Protein AF-A0A1L7X9W1-F1 (afdb_monomer)

Nearest PDB structures (foldseek):
  5yqg-assembly1_A  TM=3.712E-01  e=7.470E+00  Mus musculus

Sequence (226 aa):
MASPQDILWSSSGRPPKEKKPNRITFGDAQSFVTINVALNSSFIEGQTQSMDLEDVEPGVMTLLVDWLYFQKLPSEREIGAELTTLELCKLWVLAERFLMPRLQNIVVIEGSSIKPDGAKHLSEEESKEEGIKQLVELLNYVYNNCAKDGMWRNFYVSLMIHFLAAAQRMPEEESMEAMTRIFENKIPQDLIIEVLMEIVKSRVNLSEVPLPLMTDGDLLVLVEDD

pLDDT: mean 71.9, std 18.65, range [32.94, 95.44]

Solvent-accessible surface area (backbone atoms only — not comparable to full-atom values): 13974 Å² total; per-residue (Å²): 142,90,83,82,86,87,76,84,90,80,78,91,74,78,75,80,76,74,77,71,72,86,77,82,79,74,95,63,71,60,63,40,47,50,58,51,48,45,44,70,36,92,47,70,31,24,73,68,68,49,83,88,60,92,90,56,55,70,68,46,52,48,53,52,52,46,26,73,76,66,76,46,58,57,66,78,63,79,70,72,48,79,76,52,69,56,52,41,51,53,40,31,51,52,24,57,78,41,54,19,66,71,58,33,52,53,37,51,57,54,55,72,67,60,64,84,74,55,64,84,85,46,57,81,64,58,21,49,52,52,46,51,51,54,50,50,51,40,50,54,49,42,65,75,71,41,56,94,86,29,70,66,40,52,49,51,48,50,52,48,53,50,50,54,29,56,37,66,75,43,60,69,69,61,26,53,50,54,51,47,58,56,62,70,65,69,58,57,67,67,56,54,50,48,50,51,49,49,49,61,72,64,66,57,55,50,90,70,60,73,75,85,75,79,55,94,63,84,82,62,77,71,78,76,86,127

InterPro domains:
  IPR011333 SKP1/BTB/POZ domain superfamily [G3DSA:3.30.710.10] (33-126)

Organism: NCBI:txid576137

Foldseek 3Di:
DDDDDDDDPDDDDDDPDPPPPPPDDQDDDQLCPQVVCQCCDPDPCVVVVDDDDPPADPVLVVQVVVCSVPVDGCVVVVVPDDDDLQSLLSNLLVSVVSRNVSSNVVSVVSSVVDDLPLPDDDDPVVSLLVSLVSLLVSLVCCVVRADPPGPVNVVSLVVVLLVLLVLVVDPPVSSVVSVCSNVVNCRPVVSVVVSVVCCVVVVDPSPPDDRPPPDVPPPPPPPPDD

Structure (mmCIF, N/CA/C/O backbone):
data_AF-A0A1L7X9W1-F1
#
_entry.id   AF-A0A1L7X9W1-F1
#
loop_
_atom_site.group_PDB
_atom_site.id
_atom_site.type_symbol
_atom_site.label_atom_id
_atom_site.label_alt_id
_atom_site.label_comp_id
_atom_site.label_asym_id
_atom_site.label_entity_id
_atom_site.label_seq_id
_atom_site.pdbx_PDB_ins_code
_atom_site.Cartn_x
_atom_site.Cartn_y
_atom_site.Cartn_z
_atom_site.occupancy
_atom_site.B_iso_or_equiv
_atom_site.auth_seq_id
_atom_site.auth_comp_id
_atom_site.auth_asym_id
_atom_site.auth_atom_id
_atom_site.pdbx_PDB_model_num
ATOM 1 N N . MET A 1 1 ? -43.743 6.700 78.603 1.00 39.66 1 MET A N 1
ATOM 2 C CA . MET A 1 1 ? -43.978 5.899 77.385 1.00 39.66 1 MET A CA 1
ATOM 3 C C . MET A 1 1 ? -44.038 6.862 76.213 1.00 39.66 1 MET A C 1
ATOM 5 O O . MET A 1 1 ? -45.008 7.595 76.109 1.00 39.66 1 MET A O 1
ATOM 9 N N . ALA A 1 2 ? -42.972 6.932 75.416 1.00 36.41 2 ALA A N 1
ATOM 10 C CA . ALA A 1 2 ? -42.893 7.726 74.192 1.00 36.41 2 ALA A CA 1
ATOM 11 C C . ALA A 1 2 ? -42.378 6.799 73.079 1.00 36.41 2 ALA A C 1
ATOM 13 O O . ALA A 1 2 ? -41.413 6.068 73.295 1.00 36.41 2 ALA A O 1
ATOM 14 N N . SER A 1 3 ? -43.093 6.792 71.957 1.00 35.59 3 SER A N 1
ATOM 15 C CA . SER A 1 3 ? -42.946 5.932 70.772 1.00 35.59 3 SER A CA 1
ATOM 16 C C . SER A 1 3 ? -42.901 6.847 69.523 1.00 35.59 3 SER A C 1
ATOM 18 O O . SER A 1 3 ? -43.161 8.040 69.674 1.00 35.59 3 SER A O 1
ATOM 20 N N . PRO A 1 4 ? -42.524 6.379 68.321 1.00 49.78 4 PRO A N 1
ATOM 21 C CA . PRO A 1 4 ? -41.266 6.763 67.691 1.00 49.78 4 PRO A CA 1
ATOM 22 C C . PRO A 1 4 ? -41.455 7.581 66.400 1.00 49.78 4 PRO A C 1
ATOM 24 O O . PRO A 1 4 ? -42.376 7.344 65.634 1.00 49.78 4 PRO A O 1
ATOM 27 N N . GLN A 1 5 ? -40.488 8.468 66.157 1.00 44.19 5 GLN A N 1
ATOM 28 C CA . GLN A 1 5 ? -39.910 8.818 64.850 1.00 44.19 5 GLN A CA 1
ATOM 29 C C . GLN A 1 5 ? -40.858 9.039 63.656 1.00 44.19 5 GLN A C 1
ATOM 31 O O . GLN A 1 5 ? -40.983 8.178 62.792 1.00 44.19 5 GLN A O 1
ATOM 36 N N . ASP A 1 6 ? -41.332 10.277 63.512 1.00 38.06 6 ASP A N 1
ATOM 37 C CA . ASP A 1 6 ? -41.613 10.873 62.202 1.00 38.06 6 ASP A CA 1
ATOM 38 C C . ASP A 1 6 ? -40.418 11.749 61.798 1.00 38.06 6 ASP A C 1
ATOM 40 O O . ASP A 1 6 ? -40.296 12.911 62.193 1.00 38.06 6 ASP A O 1
ATOM 44 N N . ILE A 1 7 ? -39.486 11.168 61.038 1.00 49.41 7 ILE A N 1
ATOM 45 C CA . ILE A 1 7 ? -38.428 11.919 60.354 1.00 49.41 7 ILE A CA 1
ATOM 46 C C . ILE A 1 7 ? -38.976 12.355 58.996 1.00 49.41 7 ILE A C 1
ATOM 48 O O . ILE A 1 7 ? -39.187 11.548 58.090 1.00 49.41 7 ILE A O 1
ATOM 52 N N . LEU A 1 8 ? -39.186 13.666 58.885 1.00 38.16 8 LEU A N 1
ATOM 53 C CA . LEU A 1 8 ? -39.430 14.411 57.656 1.00 38.16 8 LEU A CA 1
ATOM 54 C C . LEU A 1 8 ? -38.407 14.028 56.567 1.00 38.16 8 LEU A C 1
ATOM 56 O O . LEU A 1 8 ? -37.232 14.386 56.652 1.00 38.16 8 LEU A O 1
ATOM 60 N N . TRP A 1 9 ? -38.861 13.379 55.495 1.00 39.56 9 TRP A N 1
ATOM 61 C CA . TRP A 1 9 ? -38.123 13.326 54.234 1.00 39.56 9 TRP A CA 1
ATOM 62 C C . TRP A 1 9 ? -38.421 14.589 53.424 1.00 39.56 9 TRP A C 1
ATOM 64 O O . TRP A 1 9 ? -39.415 14.682 52.710 1.00 39.56 9 TRP A O 1
ATOM 74 N N . SER 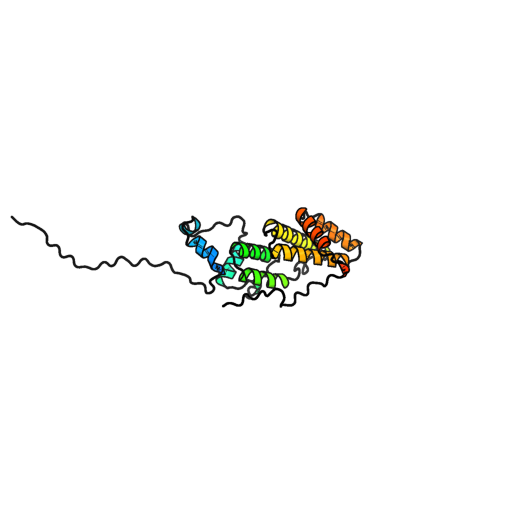A 1 10 ? -37.533 15.573 53.535 1.00 46.72 10 SER A N 1
ATOM 75 C CA . SER A 1 10 ? -37.439 16.696 52.605 1.00 46.72 10 SER A CA 1
ATOM 76 C C . SER A 1 10 ? -35.970 17.006 52.357 1.00 46.72 10 SER A C 1
ATOM 78 O O . SER A 1 10 ? -35.353 17.751 53.113 1.00 46.72 10 SER A O 1
ATOM 80 N N . SER A 1 11 ? -35.406 16.436 51.294 1.00 39.22 11 SER A N 1
ATOM 81 C CA . SER A 1 11 ? -34.458 17.121 50.403 1.00 39.22 11 SER A CA 1
ATOM 82 C C . SER A 1 11 ? -33.998 16.184 49.282 1.00 39.22 11 SER A C 1
ATOM 84 O O . SER A 1 11 ? -33.312 15.191 49.484 1.00 39.22 11 SER A O 1
ATOM 86 N N . SER A 1 12 ? -34.435 16.528 48.071 1.00 50.41 12 SER A N 1
ATOM 87 C CA . SER A 1 12 ? -33.586 16.685 46.887 1.00 50.41 12 SER A CA 1
ATOM 88 C C . SER A 1 12 ? -32.300 15.849 46.806 1.00 50.41 12 SER A C 1
ATOM 90 O O . SER A 1 12 ? -31.245 16.257 47.284 1.00 50.41 12 SER A O 1
ATOM 92 N N . GLY A 1 13 ? -32.355 14.776 46.024 1.00 37.22 13 GLY A N 1
ATOM 93 C CA . GLY A 1 13 ? -31.172 14.147 45.451 1.00 37.22 13 GLY A CA 1
ATOM 94 C C . GLY A 1 13 ? -31.530 13.533 44.109 1.00 37.22 13 GLY A C 1
ATOM 95 O O . GLY A 1 13 ? -31.801 12.340 44.034 1.00 37.22 13 GLY A O 1
ATOM 96 N N . ARG A 1 14 ? -31.577 14.336 43.034 1.00 47.38 14 ARG A N 1
ATOM 97 C CA . ARG A 1 14 ? -31.466 13.737 41.696 1.00 47.38 14 ARG A CA 1
ATOM 98 C C . ARG A 1 14 ? -30.135 12.979 41.674 1.00 47.38 14 ARG A C 1
ATOM 100 O O . ARG A 1 14 ? -29.140 13.583 42.085 1.00 47.38 14 ARG A O 1
ATOM 107 N N . PRO A 1 15 ? -30.094 11.720 41.205 1.00 53.97 15 PRO A N 1
ATOM 108 C CA . PRO A 1 15 ? -28.822 11.047 41.001 1.00 53.97 15 PRO A CA 1
ATOM 109 C C . PRO A 1 15 ? -27.941 11.944 40.118 1.00 53.97 15 PRO A C 1
ATOM 111 O O . PRO A 1 15 ? -28.474 12.612 39.216 1.00 53.97 15 PRO A O 1
ATOM 114 N N . PRO A 1 16 ? -26.630 12.040 40.399 1.00 47.72 16 PRO A N 1
ATOM 115 C CA . PRO A 1 16 ? -25.726 12.806 39.560 1.00 47.72 16 PRO A CA 1
ATOM 116 C C . PRO A 1 16 ? -25.911 12.313 38.129 1.00 47.72 16 PRO A C 1
ATOM 118 O O . PRO A 1 16 ? -25.812 11.119 37.860 1.00 47.72 16 PRO A O 1
ATOM 121 N N . LYS A 1 17 ? -26.262 13.233 37.222 1.00 52.62 17 LYS A N 1
ATOM 122 C CA . LYS A 1 17 ? -26.294 12.927 35.795 1.00 52.62 17 LYS A CA 1
ATOM 123 C C . LYS A 1 17 ? -24.897 12.429 35.458 1.00 52.62 17 LYS A C 1
ATOM 125 O O . LYS A 1 17 ? -23.953 13.218 35.541 1.00 52.62 17 LYS A O 1
ATOM 130 N N . GLU A 1 18 ? -24.772 11.145 35.136 1.00 48.38 18 GLU A N 1
ATOM 131 C CA . GLU A 1 18 ? -23.552 10.608 34.553 1.00 48.38 18 GLU A CA 1
ATOM 132 C C . GLU A 1 18 ? -23.151 11.556 33.429 1.00 48.38 18 GLU A C 1
ATOM 134 O O . GLU A 1 18 ? -23.943 11.854 32.524 1.00 48.38 18 GLU A O 1
ATOM 139 N N . LYS A 1 19 ? -21.952 12.131 33.554 1.00 43.66 19 LYS A N 1
ATOM 140 C CA . LYS A 1 19 ? -21.359 12.906 32.476 1.00 43.66 19 LYS A CA 1
ATOM 141 C C . LYS A 1 19 ? -21.212 11.926 31.327 1.00 43.66 19 LYS A C 1
ATOM 143 O O . LYS A 1 19 ? -20.304 11.101 31.346 1.00 43.66 19 LYS A O 1
ATOM 148 N N . LYS A 1 20 ? -22.136 11.992 30.364 1.00 49.88 20 LYS A N 1
ATOM 149 C CA . LYS A 1 20 ? -21.976 11.289 29.096 1.00 49.88 20 LYS A CA 1
ATOM 150 C C . LYS A 1 20 ? -20.578 11.652 28.589 1.00 49.88 20 LYS A C 1
ATOM 152 O O . LYS A 1 20 ? -20.284 12.853 28.547 1.00 49.88 20 LYS A O 1
ATOM 157 N N . PRO A 1 21 ? -19.714 10.666 28.302 1.00 44.12 21 PRO A N 1
ATOM 158 C CA . PRO A 1 21 ? -18.384 10.946 27.789 1.00 44.12 21 PRO A CA 1
ATOM 159 C C . PRO A 1 21 ? -18.532 11.855 26.571 1.00 44.12 21 PRO A C 1
ATOM 161 O O . PRO A 1 21 ? -19.506 11.733 25.822 1.00 44.12 21 PRO A O 1
ATOM 164 N N . ASN A 1 22 ? -17.619 12.820 26.445 1.00 37.03 22 ASN A N 1
ATOM 165 C CA . ASN A 1 22 ? -17.604 13.781 25.349 1.00 37.03 22 ASN A CA 1
ATOM 166 C C . ASN A 1 22 ? -17.684 13.010 24.030 1.00 37.03 22 ASN A C 1
ATOM 168 O O . ASN A 1 22 ? -16.712 12.401 23.594 1.00 37.03 22 ASN A O 1
ATOM 172 N N . ARG A 1 23 ? -18.874 12.993 23.429 1.00 40.06 23 ARG A N 1
ATOM 173 C CA . ARG A 1 23 ? -19.116 12.317 22.165 1.00 40.06 23 ARG A CA 1
ATOM 174 C C . ARG A 1 23 ? -18.550 13.221 21.086 1.00 40.06 23 ARG A C 1
ATOM 176 O O . ARG A 1 23 ? -19.192 14.194 20.701 1.00 40.06 23 ARG A O 1
ATOM 183 N N . ILE A 1 24 ? -17.330 12.928 20.660 1.00 41.25 24 ILE A N 1
ATOM 184 C CA . ILE A 1 24 ? -16.764 13.540 19.465 1.00 41.25 24 ILE A CA 1
ATOM 185 C C . ILE A 1 24 ? -17.586 13.009 18.285 1.00 41.25 24 ILE A C 1
ATOM 187 O O . ILE A 1 24 ? -17.683 11.801 18.082 1.00 41.25 24 ILE A O 1
ATOM 191 N N . THR A 1 25 ? -18.267 13.900 17.568 1.00 39.41 25 THR A N 1
ATOM 192 C CA . THR A 1 25 ? -19.026 13.557 16.362 1.00 39.41 25 THR A CA 1
ATOM 193 C C . THR A 1 25 ? -18.206 13.974 15.154 1.00 39.41 25 THR A C 1
ATOM 195 O O . THR A 1 25 ? -18.021 15.169 14.928 1.00 39.41 25 THR A O 1
ATOM 198 N N . PHE A 1 26 ? -17.697 12.995 14.412 1.00 48.56 26 PHE A N 1
ATOM 199 C CA . PHE A 1 26 ? -16.996 13.201 13.147 1.00 48.56 26 PHE A CA 1
ATOM 200 C C . PHE A 1 26 ? -18.013 13.220 11.995 1.00 48.56 26 PHE A C 1
ATOM 202 O O . PHE A 1 26 ? -19.013 12.505 12.047 1.00 48.56 26 PHE A O 1
ATOM 209 N N . GLY A 1 27 ? -17.796 14.104 11.017 1.00 42.97 27 GLY A N 1
ATOM 210 C CA . GLY A 1 27 ? -18.812 14.555 10.056 1.00 42.97 27 GLY A CA 1
ATOM 211 C C . GLY A 1 27 ? -19.261 13.545 8.998 1.00 42.97 27 GLY A C 1
ATOM 212 O O . GLY A 1 27 ? -20.355 13.720 8.482 1.00 42.97 27 GLY A O 1
ATOM 213 N N . ASP A 1 28 ? -18.496 12.481 8.737 1.00 53.34 28 ASP A N 1
ATOM 214 C CA . ASP A 1 28 ? -18.821 11.491 7.702 1.00 53.3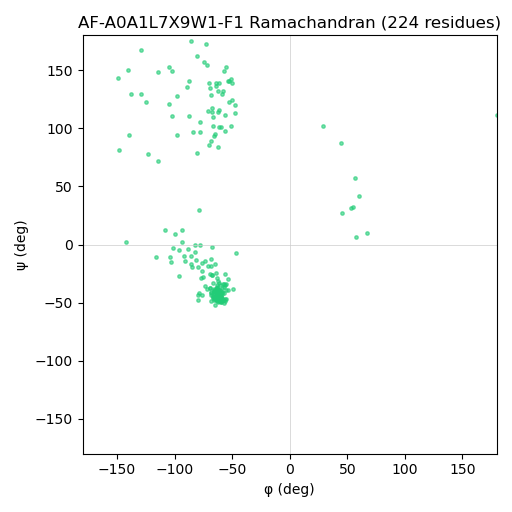4 28 ASP A CA 1
ATOM 215 C C . ASP A 1 28 ? -18.863 10.073 8.290 1.00 53.34 28 ASP A C 1
ATOM 217 O O . ASP A 1 28 ? -17.915 9.593 8.918 1.00 53.34 28 ASP A O 1
ATOM 221 N N . ALA A 1 29 ? -20.011 9.411 8.125 1.00 52.00 29 ALA A N 1
ATOM 222 C CA . ALA A 1 29 ? -20.402 8.242 8.911 1.00 52.00 29 ALA A CA 1
ATOM 223 C C . ALA A 1 29 ? -19.691 6.936 8.520 1.00 52.00 29 ALA A C 1
ATOM 225 O O . ALA A 1 29 ? -19.608 6.034 9.351 1.00 52.00 29 ALA A O 1
ATOM 226 N N . GLN A 1 30 ? -19.178 6.814 7.293 1.00 50.72 30 GLN A N 1
ATOM 227 C CA . GLN A 1 30 ? -18.714 5.528 6.755 1.00 50.72 30 GLN A CA 1
ATOM 228 C C . GLN A 1 30 ? -17.321 5.126 7.246 1.00 50.72 30 GLN A C 1
ATOM 230 O O . GLN A 1 30 ? -17.137 3.998 7.693 1.00 50.72 30 GLN A O 1
ATOM 235 N N . SER A 1 31 ? -16.375 6.067 7.285 1.00 52.41 31 SER A N 1
ATOM 236 C CA . SER A 1 31 ? -14.987 5.818 7.702 1.00 52.41 31 SER A CA 1
ATOM 237 C C . SER A 1 31 ? -14.853 5.397 9.172 1.00 52.41 31 SER A C 1
ATOM 239 O O . SER A 1 31 ? -13.822 4.879 9.589 1.00 52.41 31 SER A O 1
ATOM 241 N N . PHE A 1 32 ? -15.898 5.632 9.971 1.00 62.41 32 PHE A N 1
ATOM 242 C CA . PHE A 1 32 ? -15.921 5.341 11.398 1.00 62.41 32 PHE A CA 1
ATOM 243 C C . PHE A 1 32 ? -16.717 4.095 11.765 1.00 62.41 32 PHE A C 1
ATOM 245 O O . PHE A 1 32 ? -16.612 3.687 12.918 1.00 62.41 32 PHE A O 1
ATOM 252 N N . VAL A 1 33 ? -17.495 3.474 10.866 1.00 67.81 33 VAL A N 1
ATOM 253 C CA . VAL A 1 33 ? -18.416 2.395 11.280 1.00 67.81 33 VAL A CA 1
ATOM 254 C C . VAL A 1 33 ? -17.654 1.267 11.965 1.00 67.81 33 VAL A C 1
ATOM 256 O O . VAL A 1 33 ? -18.026 0.881 13.066 1.00 67.81 33 VAL A O 1
ATOM 259 N N . THR A 1 34 ? -16.548 0.800 11.392 1.00 76.25 34 THR A N 1
ATOM 260 C CA . THR A 1 34 ? -15.809 -0.356 11.916 1.00 76.25 34 THR A CA 1
ATOM 261 C C . THR A 1 34 ? -15.133 -0.059 13.256 1.00 76.25 34 THR A C 1
ATOM 263 O O . THR A 1 34 ? -15.318 -0.805 14.217 1.00 76.25 34 THR A O 1
ATOM 266 N N . ILE A 1 35 ? -14.412 1.065 13.362 1.00 82.56 35 ILE A N 1
ATOM 267 C CA . ILE A 1 35 ? -13.727 1.473 14.603 1.00 82.56 35 ILE A CA 1
ATOM 268 C C . ILE A 1 35 ? -14.751 1.802 15.694 1.00 82.56 35 ILE A C 1
ATOM 270 O O . ILE A 1 35 ? -14.625 1.358 16.833 1.00 82.56 35 ILE A O 1
ATOM 274 N N . ASN A 1 36 ? -15.804 2.542 15.347 1.00 84.31 36 ASN A N 1
ATOM 275 C CA . ASN A 1 36 ? -16.863 2.897 16.280 1.00 84.31 36 ASN A CA 1
ATOM 276 C C . ASN A 1 36 ? -17.626 1.655 16.752 1.00 84.31 36 ASN A C 1
ATOM 278 O O . ASN A 1 36 ? -17.947 1.562 17.932 1.00 84.31 36 ASN A O 1
ATOM 282 N N . VAL A 1 37 ? -17.897 0.688 15.872 1.00 87.31 37 VAL A N 1
ATOM 283 C CA . VAL A 1 37 ? -18.517 -0.585 16.262 1.00 87.31 37 VAL A CA 1
ATOM 284 C C . VAL A 1 37 ? -17.592 -1.359 17.194 1.00 87.31 37 VAL A C 1
ATOM 286 O O . VAL A 1 37 ? -18.054 -1.770 18.252 1.00 87.31 37 VAL A O 1
ATOM 289 N N . ALA A 1 38 ? -16.304 -1.501 16.868 1.00 86.31 38 ALA A N 1
ATOM 290 C CA . ALA A 1 38 ? -15.347 -2.207 17.720 1.00 86.31 38 ALA A CA 1
ATOM 291 C C . ALA A 1 38 ? -15.275 -1.588 19.129 1.00 86.31 38 ALA A C 1
ATOM 293 O O . ALA A 1 38 ? -15.485 -2.287 20.122 1.00 86.31 38 ALA A O 1
ATOM 294 N N . LEU A 1 39 ? -15.097 -0.266 19.216 1.00 87.88 39 LEU A N 1
ATOM 295 C CA . LEU A 1 39 ? -14.947 0.457 20.483 1.00 87.88 39 LEU A CA 1
ATOM 296 C C . LEU A 1 39 ? -16.258 0.654 21.260 1.00 87.88 39 LEU A C 1
ATOM 298 O O . LEU A 1 39 ? -16.216 0.971 22.441 1.00 87.88 39 LEU A O 1
ATOM 302 N N . ASN A 1 40 ? -17.431 0.469 20.652 1.00 90.31 40 ASN A N 1
ATOM 303 C CA . ASN A 1 40 ? -18.717 0.516 21.369 1.00 90.31 40 ASN A CA 1
ATOM 304 C C . ASN A 1 40 ? -19.367 -0.869 21.516 1.00 90.31 40 ASN A C 1
ATOM 306 O O . ASN A 1 40 ? -20.543 -0.970 21.870 1.00 90.31 40 ASN A O 1
ATOM 310 N N . SER A 1 41 ? -18.624 -1.936 21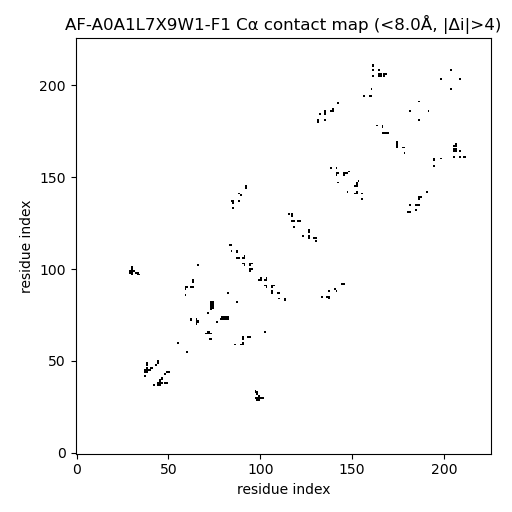.227 1.00 90.50 41 SER A N 1
ATOM 311 C CA . SER A 1 41 ? -19.100 -3.311 21.363 1.00 90.50 41 SER A CA 1
ATOM 312 C C . SER A 1 41 ? -18.901 -3.862 22.780 1.00 90.50 41 SER A C 1
ATOM 314 O O . SER A 1 41 ? -18.292 -3.239 23.646 1.00 90.50 41 SER A O 1
ATOM 316 N N . SER A 1 42 ? -19.397 -5.079 23.017 1.00 93.25 42 SER A N 1
ATOM 317 C CA . SER A 1 42 ? -19.098 -5.851 24.227 1.00 93.25 42 SER A CA 1
ATOM 318 C C . SER A 1 42 ? -17.767 -6.617 24.162 1.00 93.25 42 SER A C 1
ATOM 320 O O . SER A 1 42 ? -17.451 -7.334 25.114 1.00 93.25 42 SER A O 1
ATOM 322 N N . PHE A 1 43 ? -17.020 -6.528 23.054 1.00 92.38 43 PHE A N 1
ATOM 323 C CA . PHE A 1 43 ? -15.710 -7.172 22.905 1.00 92.38 43 PHE A CA 1
ATOM 324 C C . PHE A 1 43 ? -14.638 -6.465 23.744 1.00 92.38 43 PHE A C 1
ATOM 326 O O . PHE A 1 43 ? -14.905 -5.430 24.361 1.00 92.38 43 PHE A O 1
ATOM 333 N N . ILE A 1 44 ? -13.438 -7.052 23.813 1.00 92.19 44 ILE A N 1
ATOM 334 C CA . ILE A 1 44 ? -12.365 -6.535 24.669 1.00 92.19 44 ILE A CA 1
ATOM 335 C C . ILE A 1 44 ? -12.017 -5.092 24.303 1.00 92.19 44 ILE A C 1
ATOM 337 O O . ILE A 1 44 ? -11.880 -4.278 25.203 1.00 92.19 44 ILE A O 1
ATOM 341 N N . GLU A 1 45 ? -12.036 -4.744 23.020 1.00 91.25 45 GLU A N 1
ATOM 342 C CA . GLU A 1 45 ? -11.753 -3.405 22.508 1.00 91.25 45 GLU A CA 1
ATOM 343 C C . GLU A 1 45 ? -12.767 -2.369 23.000 1.00 91.25 45 GLU A C 1
ATOM 345 O O . GLU A 1 45 ? -12.409 -1.234 23.307 1.00 91.25 45 GLU A O 1
ATOM 350 N N . GLY A 1 46 ? -14.039 -2.757 23.130 1.00 91.75 46 GLY A N 1
ATOM 351 C CA . GLY A 1 46 ? -15.073 -1.897 23.701 1.00 91.75 46 GLY A CA 1
ATOM 352 C C . GLY A 1 46 ? -14.978 -1.775 25.222 1.00 91.75 46 GLY A C 1
ATOM 353 O O . GLY A 1 46 ? -15.333 -0.743 25.791 1.00 91.75 46 GLY A O 1
ATOM 354 N N . GLN A 1 47 ? -14.441 -2.788 25.902 1.00 92.94 47 GLN A N 1
ATOM 355 C CA . GLN A 1 47 ? -14.218 -2.741 27.349 1.00 92.94 47 GLN A CA 1
ATOM 356 C C . GLN A 1 47 ? -12.966 -1.936 27.714 1.00 92.94 47 GLN A C 1
ATOM 358 O O . GLN A 1 47 ? -12.991 -1.155 28.664 1.00 92.94 47 GLN A O 1
ATOM 363 N N . THR A 1 48 ? -11.879 -2.111 26.964 1.00 94.50 48 THR A N 1
ATOM 364 C CA . THR A 1 48 ? -10.601 -1.429 27.191 1.00 94.50 48 THR A CA 1
ATOM 365 C C . THR A 1 48 ? -10.539 -0.063 26.523 1.00 94.50 48 THR A C 1
ATOM 367 O O . THR A 1 48 ? -9.688 0.743 26.892 1.00 94.50 48 THR A O 1
ATOM 370 N N . GLN A 1 49 ? -11.433 0.211 25.565 1.00 90.69 49 GLN A N 1
ATOM 371 C CA . GLN A 1 49 ? -11.357 1.375 24.677 1.00 90.69 49 GLN A CA 1
ATOM 372 C C . GLN A 1 49 ? -10.003 1.447 23.948 1.00 90.69 49 GLN A C 1
ATOM 374 O O . GLN A 1 49 ? -9.480 2.530 23.687 1.00 90.69 49 GLN A O 1
ATOM 379 N N . SER A 1 50 ? -9.415 0.286 23.648 1.00 87.06 50 SER A N 1
ATOM 380 C CA . SER A 1 50 ? -8.102 0.153 23.018 1.00 87.06 50 SER A CA 1
ATOM 381 C C . SER A 1 50 ? -8.106 -0.984 22.002 1.00 87.06 50 SER A C 1
ATOM 383 O O . SER A 1 50 ? -8.829 -1.962 22.160 1.00 87.06 50 SER A O 1
ATOM 385 N N . MET A 1 51 ? -7.283 -0.866 20.966 1.00 89.38 51 MET A N 1
ATOM 386 C CA . MET A 1 51 ? -7.074 -1.905 19.962 1.00 89.38 51 MET A CA 1
ATOM 387 C C . MET A 1 51 ? -5.581 -1.979 19.662 1.00 89.38 51 MET A C 1
ATOM 389 O O . MET A 1 51 ? -4.969 -0.950 19.376 1.00 89.38 51 MET A O 1
ATOM 393 N N . ASP A 1 52 ? -5.027 -3.186 19.713 1.00 91.44 52 ASP A N 1
ATOM 394 C CA . ASP A 1 52 ? -3.623 -3.439 19.407 1.00 91.44 52 ASP A CA 1
ATOM 395 C C . ASP A 1 52 ? -3.492 -3.937 17.962 1.00 91.44 52 ASP A C 1
ATOM 397 O O . ASP A 1 52 ? -4.186 -4.862 17.535 1.00 91.44 52 ASP A O 1
ATOM 401 N N . LEU A 1 53 ? -2.614 -3.292 17.195 1.00 92.44 53 LEU A N 1
ATOM 402 C CA . LEU A 1 53 ? -2.3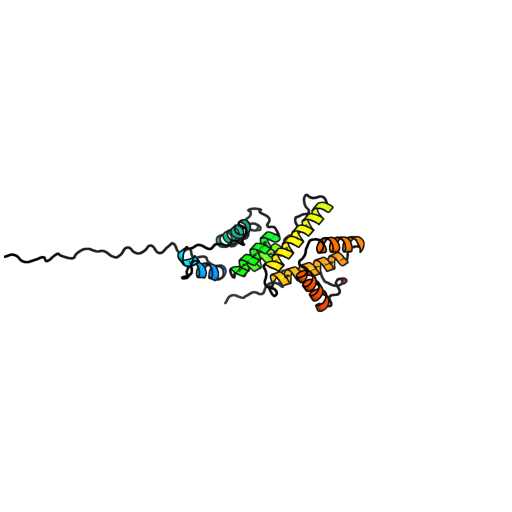55 -3.587 15.785 1.00 92.44 53 LEU A CA 1
ATOM 403 C C . LEU A 1 53 ? -0.865 -3.901 15.609 1.00 92.44 53 LEU A C 1
ATOM 405 O O . LEU A 1 53 ? -0.084 -3.045 15.203 1.00 92.44 53 LEU A O 1
ATOM 409 N N . GLU A 1 54 ? -0.460 -5.119 15.973 1.00 93.06 54 GLU A N 1
ATOM 410 C CA . GLU A 1 54 ? 0.953 -5.544 15.982 1.00 93.06 54 GLU A CA 1
ATOM 411 C C . GLU A 1 54 ? 1.596 -5.560 14.586 1.00 93.06 54 GLU A C 1
ATOM 413 O O . GLU A 1 54 ? 2.813 -5.436 14.455 1.00 93.06 54 GLU A O 1
ATOM 418 N N . ASP A 1 55 ? 0.779 -5.707 13.544 1.00 91.75 55 ASP A N 1
ATOM 419 C CA . ASP A 1 55 ? 1.188 -5.764 12.143 1.00 91.75 55 ASP A CA 1
ATOM 420 C C . ASP A 1 55 ? 1.260 -4.386 11.464 1.00 91.75 55 ASP A C 1
ATOM 422 O O . ASP A 1 55 ? 1.664 -4.284 10.304 1.00 91.75 55 ASP A O 1
ATOM 426 N N . VAL A 1 56 ? 0.885 -3.315 12.173 1.00 93.88 56 VAL A N 1
ATOM 427 C CA . VAL A 1 56 ? 0.818 -1.961 11.619 1.00 93.88 56 VAL A CA 1
ATOM 428 C C . VAL A 1 56 ? 1.991 -1.127 12.111 1.00 93.88 56 VAL A C 1
ATOM 430 O O . VAL A 1 56 ? 2.173 -0.877 13.301 1.00 93.88 56 VAL A O 1
ATOM 433 N N . GLU A 1 57 ? 2.779 -0.636 11.161 1.00 95.12 57 GLU A N 1
ATOM 434 C CA . GLU A 1 57 ? 3.890 0.258 11.452 1.00 95.12 57 GLU A CA 1
ATOM 435 C C . GLU A 1 57 ? 3.393 1.591 12.056 1.00 95.12 57 GLU A C 1
ATOM 437 O O . GLU A 1 57 ? 2.450 2.188 11.521 1.00 95.12 57 GLU A O 1
ATOM 442 N N . PRO A 1 58 ? 4.036 2.124 13.118 1.00 95.25 58 PRO A N 1
ATOM 443 C CA . PRO A 1 58 ? 3.600 3.362 13.768 1.00 95.25 58 PRO A CA 1
ATOM 444 C C . PRO A 1 58 ? 3.481 4.566 12.825 1.00 95.25 58 PRO A C 1
ATOM 446 O O . PRO A 1 58 ? 2.590 5.397 13.005 1.00 95.25 58 PRO A O 1
ATOM 449 N N . GLY A 1 59 ? 4.343 4.652 11.804 1.00 94.12 59 GLY A N 1
ATOM 450 C CA . GLY A 1 59 ? 4.276 5.701 10.783 1.00 94.12 59 GLY A CA 1
ATOM 451 C C . GLY A 1 59 ? 2.966 5.650 9.996 1.00 94.12 59 GLY A C 1
ATOM 452 O O . GLY A 1 59 ? 2.252 6.644 9.916 1.00 94.12 59 GLY A O 1
ATOM 453 N N . VAL A 1 60 ? 2.577 4.466 9.520 1.00 95.44 60 VAL A N 1
ATOM 454 C CA . VAL A 1 60 ? 1.325 4.257 8.775 1.00 95.44 60 VAL A CA 1
ATOM 455 C C . VAL A 1 60 ? 0.105 4.495 9.662 1.00 95.44 60 VAL A C 1
ATOM 457 O O . VAL A 1 60 ? -0.860 5.124 9.229 1.00 95.44 60 VAL A O 1
ATOM 460 N N . MET A 1 61 ? 0.157 4.061 10.925 1.00 95.06 61 MET A N 1
ATOM 461 C CA . MET A 1 61 ? -0.906 4.358 11.890 1.00 95.06 61 MET A CA 1
ATOM 462 C C . MET A 1 61 ? -1.047 5.868 12.121 1.00 95.06 61 MET A C 1
ATOM 464 O O . MET A 1 61 ? -2.162 6.383 12.192 1.00 95.06 61 MET A O 1
ATOM 468 N N . THR A 1 62 ? 0.072 6.594 12.186 1.00 94.25 62 THR A N 1
ATOM 469 C CA . THR A 1 62 ? 0.069 8.060 12.287 1.00 94.25 62 THR A CA 1
ATOM 470 C C . THR A 1 62 ? -0.603 8.688 11.067 1.00 94.25 62 THR A C 1
ATOM 472 O O . THR A 1 62 ? -1.437 9.570 11.242 1.00 94.25 62 THR A O 1
ATOM 475 N N . LEU A 1 63 ? -0.336 8.192 9.852 1.00 95.06 63 LEU A N 1
ATOM 476 C CA . LEU A 1 63 ? -1.008 8.662 8.633 1.00 95.06 63 LEU A CA 1
ATOM 477 C C . LEU A 1 63 ? -2.523 8.445 8.681 1.00 95.06 63 LEU A C 1
ATOM 479 O O . LEU A 1 63 ? -3.282 9.346 8.323 1.00 95.06 63 LEU A O 1
ATOM 483 N N . LEU A 1 64 ? -2.971 7.277 9.153 1.00 94.94 64 LEU A N 1
ATOM 484 C CA . LEU A 1 64 ? -4.394 6.987 9.319 1.00 94.94 64 LEU A CA 1
ATOM 485 C C . LEU A 1 64 ? -5.043 7.944 10.322 1.00 94.94 64 LEU A C 1
ATOM 487 O O . LEU A 1 64 ? -6.085 8.527 10.030 1.00 94.94 64 LEU A O 1
ATOM 491 N N . VAL A 1 65 ? -4.437 8.107 11.500 1.00 92.81 65 VAL A N 1
ATOM 492 C CA . VAL A 1 65 ? -4.947 8.995 12.553 1.00 92.81 65 VAL A CA 1
ATOM 493 C C . VAL A 1 65 ? -5.002 10.435 12.058 1.00 92.81 65 VAL A C 1
ATOM 495 O O . VAL A 1 65 ? -6.028 11.096 12.205 1.00 92.81 65 VAL A O 1
ATOM 498 N N . ASP A 1 66 ? -3.942 10.906 11.416 1.00 92.44 66 ASP A N 1
ATOM 499 C CA . ASP A 1 66 ? -3.909 12.224 10.801 1.00 92.44 66 ASP A CA 1
ATOM 500 C C . ASP A 1 66 ? -5.038 12.398 9.787 1.00 92.44 66 ASP A C 1
ATOM 502 O O . ASP A 1 66 ? -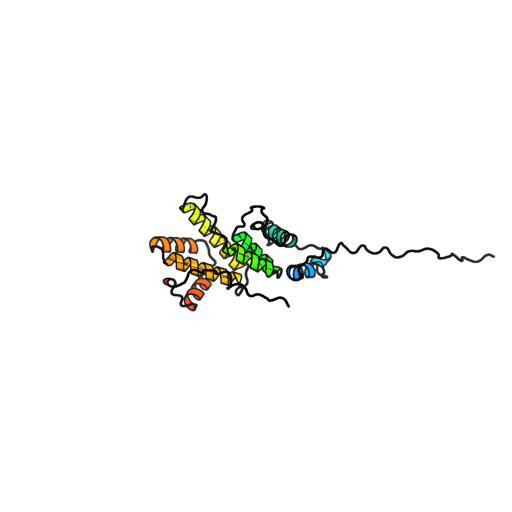5.770 13.388 9.837 1.00 92.44 66 ASP A O 1
ATOM 506 N N . TRP A 1 67 ? -5.244 11.422 8.904 1.00 93.88 67 TRP A N 1
ATOM 507 C CA . TRP A 1 67 ? -6.355 11.479 7.968 1.00 93.88 67 TRP A CA 1
ATOM 508 C C . TRP A 1 67 ? -7.710 11.489 8.688 1.00 93.88 67 TRP A C 1
ATOM 510 O O . TRP A 1 67 ? -8.588 12.259 8.310 1.00 93.88 67 TRP A O 1
ATOM 520 N N . LEU A 1 68 ? -7.897 10.721 9.765 1.00 91.44 68 LEU A N 1
ATOM 521 C CA . LEU A 1 68 ? -9.138 10.751 10.550 1.00 91.44 68 LEU A CA 1
ATOM 522 C C . LEU A 1 68 ? -9.428 12.154 11.104 1.00 91.44 68 LEU A C 1
ATOM 524 O O . LEU A 1 68 ? -10.575 12.601 11.045 1.00 91.44 68 LEU A O 1
ATOM 528 N N . TYR A 1 69 ? -8.406 12.867 11.585 1.00 90.25 69 TYR A N 1
ATOM 529 C CA . TYR A 1 69 ? -8.560 14.220 12.128 1.00 90.25 69 TYR A CA 1
ATOM 530 C C . TYR A 1 69 ? -8.728 15.299 11.056 1.00 90.25 69 TYR A C 1
ATOM 532 O O . TYR A 1 69 ? -9.560 16.193 11.216 1.00 90.25 69 TYR A O 1
ATOM 540 N N . PHE A 1 70 ? -7.937 15.247 9.985 1.00 91.31 70 PHE A N 1
ATOM 541 C CA . PHE A 1 70 ? -7.844 16.336 9.007 1.00 91.31 70 PHE A CA 1
ATOM 542 C C . PHE A 1 70 ? -8.598 16.070 7.705 1.00 91.31 70 PHE A C 1
ATOM 544 O O . PHE A 1 70 ? -8.811 17.006 6.938 1.00 91.31 70 PHE A O 1
ATOM 551 N N . GLN A 1 71 ? -8.986 14.818 7.453 1.00 92.31 71 GLN A N 1
ATOM 552 C CA . GLN A 1 71 ? -9.558 14.339 6.190 1.00 92.31 71 GLN A CA 1
ATOM 553 C C . GLN A 1 71 ? -8.677 14.674 4.974 1.00 92.31 71 GLN A C 1
ATOM 555 O O . GLN A 1 71 ? -9.188 14.912 3.882 1.00 92.31 71 GLN A O 1
ATOM 560 N N . LYS A 1 72 ? -7.352 14.725 5.185 1.00 90.94 72 LYS A N 1
ATOM 561 C CA . LYS A 1 72 ? -6.325 15.085 4.196 1.00 90.94 72 LYS A CA 1
ATOM 562 C C . LYS A 1 72 ? -5.019 14.353 4.475 1.00 90.94 72 LYS A C 1
ATOM 564 O O . LYS A 1 72 ? -4.643 14.196 5.641 1.00 90.94 72 LYS A O 1
ATOM 569 N N . LEU A 1 73 ? -4.305 13.956 3.424 1.00 90.19 73 LEU A N 1
ATOM 570 C CA . LEU A 1 73 ? -2.958 13.397 3.555 1.00 90.19 73 LEU A CA 1
ATOM 571 C C . LEU A 1 73 ? -1.920 14.493 3.881 1.00 90.19 73 LEU A C 1
ATOM 573 O O . LEU A 1 73 ? -2.167 15.674 3.639 1.00 90.19 73 LEU A O 1
ATOM 577 N N . PRO A 1 74 ? -0.760 14.152 4.480 1.00 88.12 74 PRO A N 1
ATOM 578 C CA . PRO A 1 74 ? 0.341 15.097 4.706 1.00 88.12 74 PRO A CA 1
ATOM 579 C C . PRO A 1 74 ? 0.751 15.926 3.481 1.00 88.12 74 PRO A C 1
ATOM 581 O O . PRO A 1 74 ? 1.022 17.118 3.636 1.00 88.12 74 PRO A O 1
ATOM 584 N N . SER A 1 75 ? 0.748 15.328 2.288 1.00 81.44 75 SER A N 1
ATOM 585 C CA . SER A 1 75 ? 1.097 15.993 1.027 1.00 81.44 75 SER A CA 1
ATOM 586 C C . SER A 1 75 ? 0.166 17.166 0.698 1.00 81.44 75 SER A C 1
ATOM 588 O O . SER A 1 75 ? 0.614 18.200 0.208 1.00 81.44 75 SER A O 1
ATOM 590 N N . GLU A 1 76 ? -1.109 17.074 1.077 1.00 81.31 76 GLU A N 1
ATOM 591 C CA . GLU A 1 76 ? -2.100 18.142 0.905 1.00 81.31 76 GLU A CA 1
ATOM 592 C C . GLU A 1 76 ? -2.032 19.233 1.990 1.00 81.31 76 GLU A C 1
ATOM 594 O O . GLU A 1 76 ? -2.686 20.272 1.871 1.00 81.31 76 GLU A O 1
ATOM 599 N N . ARG A 1 77 ? -1.309 19.000 3.095 1.00 77.19 77 ARG A N 1
ATOM 600 C CA . ARG A 1 77 ? -1.385 19.833 4.312 1.00 77.19 77 ARG A CA 1
ATOM 601 C C . ARG A 1 77 ? -0.351 20.960 4.387 1.00 77.19 77 ARG A C 1
ATOM 603 O O . ARG A 1 77 ? -0.183 21.531 5.457 1.00 77.19 77 ARG A O 1
ATOM 610 N N . GLU A 1 78 ? 0.352 21.281 3.300 1.00 70.56 78 GLU A N 1
ATOM 611 C CA . GLU A 1 78 ? 1.506 22.213 3.286 1.00 70.56 78 GLU A CA 1
ATOM 612 C C . GLU A 1 78 ? 2.655 21.805 4.237 1.00 70.56 78 GLU A C 1
ATOM 614 O O . GLU A 1 78 ? 3.637 22.528 4.385 1.00 70.56 78 GLU A O 1
ATOM 619 N N . ILE A 1 79 ? 2.574 20.619 4.856 1.00 70.19 79 ILE A N 1
ATOM 620 C CA . ILE A 1 79 ? 3.599 20.075 5.760 1.00 70.19 79 ILE A CA 1
ATOM 621 C C . ILE A 1 79 ? 4.828 19.607 4.955 1.00 70.19 79 ILE A C 1
ATOM 623 O O . ILE A 1 79 ? 5.902 19.418 5.519 1.00 70.19 79 ILE A O 1
ATOM 627 N N . GLY A 1 80 ? 4.703 19.474 3.629 1.00 65.00 80 GLY A N 1
ATOM 628 C CA . GLY A 1 80 ? 5.815 19.178 2.720 1.00 65.00 80 GLY A CA 1
ATOM 629 C C . GLY A 1 80 ? 6.419 17.782 2.894 1.00 65.00 80 GLY A C 1
ATOM 630 O O . GLY A 1 80 ? 7.472 17.507 2.330 1.00 65.00 80 GLY A O 1
ATOM 631 N N . ALA A 1 81 ? 5.780 16.909 3.677 1.00 79.44 81 ALA A N 1
ATOM 632 C CA . ALA A 1 81 ? 6.187 15.519 3.804 1.00 79.44 81 ALA A CA 1
ATOM 633 C C . ALA A 1 81 ? 5.700 14.746 2.571 1.00 79.44 81 ALA A C 1
ATOM 635 O O . ALA A 1 81 ? 4.503 14.489 2.430 1.00 79.44 81 ALA A O 1
ATOM 636 N N . GLU A 1 82 ? 6.631 14.416 1.676 1.00 83.00 82 GLU A N 1
ATOM 637 C CA . GLU A 1 82 ? 6.392 13.495 0.566 1.00 83.00 82 GLU A CA 1
ATOM 638 C C . GLU A 1 82 ? 6.1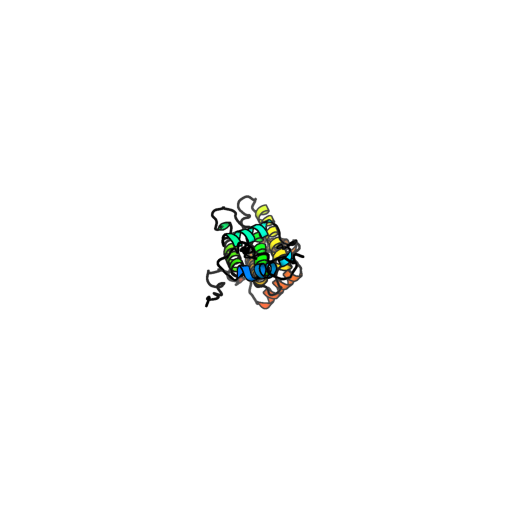91 12.083 1.131 1.00 83.00 82 GLU A C 1
ATOM 640 O O . GLU A 1 82 ? 6.980 11.614 1.953 1.00 83.00 82 GLU A O 1
ATOM 645 N N . LEU A 1 83 ? 5.105 11.428 0.719 1.00 88.25 83 LEU A N 1
ATOM 646 C CA . LEU A 1 83 ? 4.828 10.043 1.080 1.00 88.25 83 LEU A CA 1
ATOM 647 C C . LEU A 1 83 ? 5.456 9.117 0.052 1.00 88.25 83 LEU A C 1
ATOM 649 O O . LEU A 1 83 ? 5.311 9.316 -1.153 1.00 88.25 83 LEU A O 1
ATOM 653 N N . THR A 1 84 ? 6.107 8.064 0.527 1.00 88.56 84 THR A N 1
ATOM 654 C CA . THR A 1 84 ? 6.599 7.008 -0.353 1.00 88.56 84 THR A CA 1
ATOM 655 C C . THR A 1 84 ? 5.438 6.174 -0.899 1.00 88.56 84 THR A C 1
ATOM 657 O O . THR A 1 84 ? 4.395 6.006 -0.257 1.00 88.56 84 THR A O 1
ATOM 660 N N . THR A 1 85 ? 5.633 5.559 -2.068 1.00 85.56 85 THR A N 1
ATOM 661 C CA . THR A 1 85 ? 4.654 4.625 -2.650 1.00 85.56 85 THR A CA 1
ATOM 662 C C . THR A 1 85 ? 4.323 3.473 -1.698 1.00 85.56 85 THR A C 1
ATOM 664 O O . THR A 1 85 ? 3.182 3.016 -1.640 1.00 85.56 85 THR A O 1
ATOM 667 N N . LEU A 1 86 ? 5.310 3.012 -0.921 1.00 88.88 86 LEU A N 1
ATOM 668 C CA . LEU A 1 86 ? 5.119 1.949 0.060 1.00 88.88 86 LEU A CA 1
ATOM 669 C C . LEU A 1 86 ? 4.246 2.401 1.237 1.00 88.88 86 LEU A C 1
ATOM 671 O O . LEU A 1 86 ? 3.358 1.654 1.639 1.00 88.88 86 LEU A O 1
ATOM 675 N N . GLU A 1 87 ? 4.450 3.607 1.771 1.00 92.75 87 GLU A N 1
ATOM 676 C CA . GLU A 1 87 ? 3.600 4.160 2.835 1.00 92.75 87 GLU A CA 1
ATOM 677 C C . GLU A 1 87 ? 2.154 4.329 2.374 1.00 92.75 87 GLU A C 1
ATOM 679 O O . GLU A 1 87 ? 1.238 3.921 3.090 1.00 92.75 87 GLU A O 1
ATOM 684 N N . LEU A 1 88 ? 1.945 4.853 1.161 1.00 92.19 88 LEU A N 1
ATOM 685 C CA . LEU A 1 88 ? 0.618 4.929 0.554 1.00 92.19 88 LEU A CA 1
ATOM 686 C C . LEU A 1 88 ? -0.013 3.542 0.430 1.00 92.19 88 LEU A C 1
ATOM 688 O O . LEU A 1 88 ? -1.142 3.337 0.860 1.00 92.19 88 LEU A O 1
ATOM 692 N N . CYS A 1 89 ? 0.719 2.552 -0.076 1.00 91.19 89 CYS A N 1
ATOM 693 C CA . CYS A 1 89 ? 0.203 1.194 -0.188 1.00 91.19 89 CYS A CA 1
ATOM 694 C C . CYS A 1 89 ? -0.171 0.583 1.173 1.00 91.19 89 CYS A C 1
ATOM 696 O O . CYS A 1 89 ? -1.233 -0.028 1.302 1.00 91.19 89 CYS A O 1
ATOM 698 N N . LYS A 1 90 ? 0.677 0.747 2.193 1.00 94.12 90 LYS A N 1
ATOM 699 C CA . LYS A 1 90 ? 0.386 0.298 3.563 1.00 94.12 90 LYS A CA 1
ATOM 700 C C . LYS A 1 90 ? -0.870 0.984 4.109 1.00 94.12 90 LYS A C 1
ATOM 702 O O . LYS A 1 90 ? -1.719 0.328 4.711 1.00 94.12 90 LYS A O 1
ATOM 707 N N . LEU A 1 91 ? -1.027 2.284 3.850 1.00 95.31 91 LEU A N 1
ATOM 708 C CA . LEU A 1 91 ? -2.213 3.046 4.239 1.00 95.31 91 LEU A CA 1
ATOM 709 C C . LEU A 1 91 ? -3.474 2.571 3.504 1.00 95.31 91 LEU A C 1
ATOM 711 O O . LEU A 1 91 ? -4.530 2.484 4.126 1.00 95.31 91 LEU A O 1
ATOM 715 N N . TRP A 1 92 ? -3.370 2.215 2.219 1.00 94.19 92 TRP A N 1
ATOM 716 C CA . TRP A 1 92 ? -4.480 1.653 1.443 1.00 94.19 92 TRP A CA 1
ATOM 717 C C . TRP A 1 92 ? -4.990 0.341 2.052 1.00 94.19 92 TRP A C 1
ATOM 719 O O . TRP A 1 92 ? -6.191 0.192 2.275 1.00 94.19 92 TRP A O 1
ATOM 729 N N . VAL A 1 93 ? -4.080 -0.588 2.370 1.00 93.38 93 VAL A N 1
ATOM 730 C CA . VAL A 1 93 ? -4.413 -1.878 3.004 1.00 93.38 93 VAL A CA 1
ATOM 731 C C . VAL A 1 93 ? -5.065 -1.658 4.367 1.00 93.38 93 VAL A C 1
ATOM 733 O O . VAL A 1 93 ? -6.063 -2.293 4.710 1.00 93.38 93 VAL A O 1
ATOM 736 N N . LEU A 1 94 ? -4.539 -0.713 5.148 1.00 94.19 94 LEU A N 1
ATOM 737 C CA . LEU A 1 94 ? -5.114 -0.375 6.443 1.00 94.19 94 LEU A CA 1
ATOM 738 C C . LEU A 1 94 ? -6.524 0.222 6.301 1.00 94.19 94 LEU A C 1
ATOM 740 O O . LEU A 1 94 ? -7.426 -0.130 7.061 1.00 94.19 94 LEU A O 1
ATOM 744 N 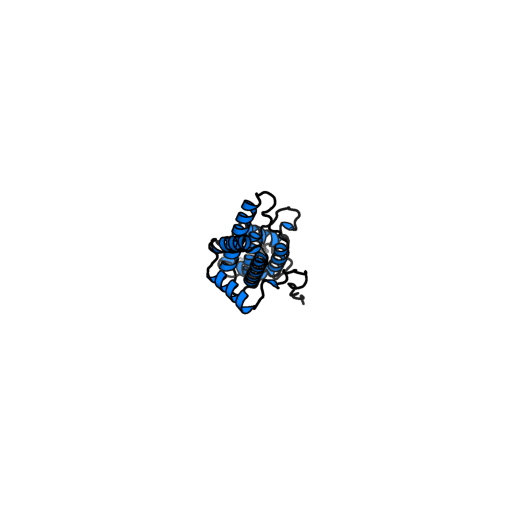N . ALA A 1 95 ? -6.738 1.076 5.299 1.00 93.38 95 ALA A N 1
ATOM 745 C CA . ALA A 1 95 ? -8.045 1.632 4.971 1.00 93.38 95 ALA A CA 1
ATOM 746 C C . ALA A 1 95 ? -9.044 0.548 4.531 1.00 93.38 95 ALA A C 1
ATOM 748 O O . ALA A 1 95 ? -10.209 0.609 4.923 1.00 93.38 95 ALA A O 1
ATOM 749 N N . GLU A 1 96 ? -8.601 -0.468 3.782 1.00 91.44 96 GLU A N 1
ATOM 750 C CA . GLU A 1 96 ? -9.415 -1.643 3.439 1.00 91.44 96 GLU A CA 1
ATOM 751 C C . GLU A 1 96 ? -9.866 -2.388 4.701 1.00 91.44 96 GLU A C 1
ATOM 753 O O . GLU A 1 96 ? -11.060 -2.632 4.886 1.00 91.44 96 GLU A O 1
ATOM 758 N N . ARG A 1 97 ? -8.930 -2.673 5.619 1.00 90.06 97 ARG A N 1
ATOM 759 C CA . ARG A 1 97 ? -9.200 -3.374 6.888 1.00 90.06 97 ARG A CA 1
ATOM 760 C C . ARG A 1 97 ? -10.238 -2.652 7.750 1.00 90.06 97 ARG A C 1
ATOM 762 O O . ARG A 1 97 ? -11.022 -3.304 8.438 1.00 90.06 97 ARG A O 1
ATOM 769 N N . PHE A 1 98 ? -10.264 -1.321 7.704 1.00 90.81 98 PHE A N 1
ATOM 770 C CA . PHE A 1 98 ? -11.239 -0.505 8.430 1.00 90.81 98 PHE A CA 1
ATOM 771 C C . PHE A 1 98 ? -12.483 -0.126 7.620 1.00 90.81 98 PHE A C 1
ATOM 773 O O . PHE A 1 98 ? -13.365 0.536 8.172 1.00 90.81 98 PHE A O 1
ATOM 780 N N . LEU A 1 99 ? -12.606 -0.587 6.371 1.00 90.44 99 LEU A N 1
ATOM 781 C CA . LEU A 1 99 ? -13.701 -0.257 5.454 1.00 90.44 99 LEU A CA 1
ATOM 782 C C . LEU A 1 99 ? -13.829 1.258 5.238 1.00 90.44 99 LEU A C 1
ATOM 784 O O . LEU A 1 99 ? -14.880 1.854 5.475 1.00 90.44 99 LEU A O 1
ATOM 788 N N . MET A 1 100 ? -12.747 1.889 4.777 1.00 91.31 100 MET A N 1
ATOM 789 C CA . MET A 1 100 ? -12.660 3.333 4.532 1.00 91.31 100 MET A CA 1
ATOM 790 C C . MET A 1 100 ? -12.471 3.656 3.031 1.00 91.31 100 MET A C 1
ATOM 792 O O . MET A 1 100 ? -11.393 4.117 2.642 1.00 91.31 100 MET A O 1
ATOM 796 N N . PRO A 1 101 ? -13.504 3.489 2.173 1.00 90.50 101 PRO A N 1
ATOM 797 C CA . PRO A 1 101 ? -13.380 3.659 0.718 1.00 90.50 101 PRO A CA 1
ATOM 798 C C . PRO A 1 101 ? -12.859 5.029 0.286 1.00 90.50 101 PRO A C 1
ATOM 800 O O . PRO A 1 101 ? -12.071 5.142 -0.647 1.00 90.50 101 PRO A O 1
ATOM 803 N N . ARG A 1 102 ? -13.252 6.095 0.994 1.00 91.38 102 ARG A N 1
ATOM 804 C CA . ARG A 1 102 ? -12.794 7.452 0.677 1.00 91.38 102 ARG A CA 1
ATOM 805 C C . ARG A 1 102 ? -11.281 7.599 0.831 1.00 91.38 102 ARG A C 1
ATOM 807 O O . ARG A 1 102 ? -10.647 8.219 -0.016 1.00 91.38 102 ARG A O 1
ATOM 814 N N . LEU A 1 103 ? -10.706 7.013 1.883 1.00 92.75 103 LEU A N 1
ATOM 815 C CA . LEU A 1 103 ? -9.259 7.013 2.081 1.00 92.75 103 LEU A CA 1
ATOM 816 C C . LEU A 1 103 ? -8.568 6.151 1.017 1.00 92.75 103 LEU A C 1
ATOM 818 O O . LEU A 1 103 ? -7.575 6.591 0.447 1.00 92.75 103 LEU A O 1
ATOM 822 N N . GLN A 1 104 ? -9.125 4.982 0.684 1.00 91.62 104 GLN A N 1
ATOM 823 C CA . GLN A 1 104 ? -8.604 4.141 -0.401 1.00 91.62 104 GLN A CA 1
ATOM 824 C C . GLN A 1 104 ? -8.519 4.910 -1.728 1.00 91.62 104 GLN A C 1
ATOM 826 O O . GLN A 1 104 ? -7.471 4.896 -2.370 1.00 91.62 104 GLN A O 1
ATOM 831 N N . ASN A 1 105 ? -9.576 5.635 -2.104 1.00 90.00 105 ASN A N 1
ATOM 832 C CA . ASN A 1 105 ? -9.618 6.415 -3.344 1.00 90.00 105 ASN A CA 1
ATOM 833 C C . ASN A 1 105 ? -8.581 7.544 -3.360 1.00 90.00 105 ASN A C 1
ATOM 835 O O . ASN A 1 105 ? -7.874 7.709 -4.350 1.00 90.00 105 ASN A O 1
ATOM 839 N N . ILE A 1 106 ? -8.454 8.289 -2.257 1.00 91.06 106 ILE A N 1
ATOM 840 C CA . ILE A 1 106 ? -7.447 9.354 -2.126 1.00 91.06 106 ILE A CA 1
ATOM 841 C C . ILE A 1 106 ? -6.039 8.776 -2.294 1.00 91.06 106 ILE A C 1
ATOM 843 O O . ILE A 1 106 ? -5.229 9.325 -3.033 1.00 91.06 106 ILE A O 1
ATOM 847 N N . VAL A 1 107 ? -5.762 7.636 -1.660 1.00 91.12 107 VAL A N 1
ATOM 848 C CA . VAL A 1 107 ? -4.461 6.971 -1.759 1.00 91.12 107 VAL A CA 1
ATOM 849 C C . VAL A 1 107 ? -4.157 6.510 -3.188 1.00 91.12 107 VAL A C 1
ATOM 851 O O . VAL A 1 107 ? -3.013 6.626 -3.623 1.00 91.12 107 VAL A O 1
ATOM 854 N N . VAL A 1 108 ? -5.156 6.034 -3.940 1.00 86.25 108 VAL A N 1
ATOM 855 C CA . VAL A 1 108 ? -4.983 5.682 -5.361 1.00 86.25 108 VAL A CA 1
ATOM 856 C C . VAL A 1 108 ? -4.608 6.916 -6.182 1.00 86.25 108 VAL A C 1
ATOM 858 O O . VAL A 1 108 ? -3.636 6.873 -6.934 1.00 86.25 108 VAL A O 1
ATOM 861 N N . ILE A 1 109 ? -5.342 8.019 -6.022 1.00 85.88 109 ILE A N 1
ATOM 862 C CA . ILE A 1 109 ? -5.100 9.274 -6.753 1.00 85.88 109 ILE A CA 1
ATOM 863 C C . ILE A 1 109 ? -3.697 9.814 -6.447 1.00 85.88 109 ILE A C 1
ATOM 865 O O . ILE A 1 109 ? -2.939 10.146 -7.361 1.00 85.88 109 ILE A O 1
ATOM 869 N N . GLU A 1 110 ? -3.317 9.831 -5.171 1.00 86.06 110 GLU A N 1
ATOM 870 C CA . GLU A 1 110 ? -2.003 10.304 -4.743 1.00 86.06 110 GLU A CA 1
ATOM 871 C C . GLU A 1 110 ? -0.885 9.392 -5.267 1.00 86.06 110 GLU A C 1
ATOM 873 O O . GLU A 1 110 ? 0.094 9.863 -5.844 1.00 86.06 110 GLU A O 1
ATOM 878 N N . GLY A 1 111 ? -1.063 8.070 -5.166 1.00 81.06 111 GLY A N 1
ATOM 879 C CA . GLY A 1 111 ? -0.102 7.082 -5.662 1.00 81.06 111 GLY A CA 1
ATOM 880 C C . GLY A 1 111 ? 0.089 7.132 -7.178 1.00 81.06 111 GLY A C 1
ATOM 881 O O . GLY A 1 111 ? 1.186 6.864 -7.663 1.00 81.06 111 GLY A O 1
ATOM 882 N N . SER A 1 112 ? -0.944 7.543 -7.919 1.00 72.44 112 SER A N 1
ATOM 883 C CA . SER A 1 112 ? -0.879 7.785 -9.370 1.00 72.44 112 SER A CA 1
ATOM 884 C C . SER A 1 112 ? 0.012 8.979 -9.724 1.00 72.44 112 SER A C 1
ATOM 886 O O . SER A 1 112 ? 0.557 9.050 -10.825 1.00 72.44 112 SER A O 1
ATOM 888 N N . SER A 1 113 ? 0.154 9.922 -8.790 1.00 71.44 113 SER A N 1
ATOM 889 C CA . SER A 1 113 ? 0.922 11.156 -8.963 1.00 71.44 113 SER A CA 1
ATOM 890 C C . SER A 1 113 ? 2.385 11.012 -8.538 1.00 71.44 113 SER A C 1
ATOM 892 O O . SER A 1 113 ? 3.206 11.864 -8.897 1.00 71.44 113 SER A O 1
ATOM 894 N N . ILE A 1 114 ? 2.737 9.941 -7.812 1.00 64.94 114 ILE A N 1
ATOM 895 C CA . ILE A 1 114 ? 4.116 9.685 -7.394 1.00 64.94 114 ILE A CA 1
ATOM 896 C C . ILE A 1 114 ? 4.964 9.384 -8.627 1.00 64.94 114 ILE A C 1
ATOM 898 O O . ILE A 1 114 ? 4.893 8.321 -9.247 1.00 64.94 114 ILE A O 1
ATOM 902 N N . LYS A 1 115 ? 5.837 10.334 -8.957 1.00 60.78 115 LYS A N 1
ATOM 903 C CA . LYS A 1 115 ? 6.993 10.059 -9.806 1.00 60.78 115 LYS A CA 1
ATOM 904 C C . LYS A 1 115 ? 7.946 9.198 -8.979 1.00 60.78 115 LYS A C 1
ATOM 906 O O . LYS A 1 115 ? 8.097 9.493 -7.801 1.00 60.78 115 LYS A O 1
ATOM 911 N N . PRO A 1 116 ? 8.592 8.163 -9.542 1.00 55.62 116 PRO A N 1
ATOM 912 C CA . PRO A 1 116 ? 9.589 7.386 -8.809 1.00 55.62 116 PRO A CA 1
ATOM 913 C C . PRO A 1 116 ? 10.687 8.334 -8.295 1.00 55.62 116 PRO A C 1
ATOM 915 O O . PRO A 1 116 ? 11.565 8.758 -9.044 1.00 55.62 116 PRO A O 1
ATOM 918 N N . ASP A 1 117 ? 10.582 8.733 -7.025 1.00 50.06 117 ASP A N 1
ATOM 919 C CA . ASP A 1 117 ? 11.298 9.883 -6.449 1.00 50.06 117 ASP A CA 1
ATOM 920 C C . ASP A 1 117 ? 12.772 9.578 -6.132 1.00 50.06 117 ASP A C 1
ATOM 922 O O . ASP A 1 117 ? 13.538 10.454 -5.730 1.00 50.06 117 ASP A O 1
ATOM 926 N N . GLY A 1 118 ? 13.222 8.350 -6.400 1.00 47.50 118 GLY A N 1
ATOM 927 C CA . GLY A 1 118 ? 14.597 7.903 -6.165 1.00 47.50 118 GLY A CA 1
ATOM 928 C C . GLY A 1 118 ? 15.668 8.552 -7.055 1.00 47.50 118 GLY A C 1
ATOM 929 O O . GLY A 1 118 ? 16.851 8.254 -6.894 1.00 47.50 118 GLY A O 1
ATOM 930 N N . ALA A 1 119 ? 15.304 9.424 -8.000 1.00 45.88 119 ALA A N 1
ATOM 931 C CA . ALA A 1 119 ? 16.229 9.916 -9.027 1.00 45.88 119 ALA A CA 1
ATOM 932 C C . ALA A 1 119 ? 16.983 11.212 -8.683 1.00 45.88 119 ALA A C 1
ATOM 934 O O . ALA A 1 119 ? 17.885 11.595 -9.424 1.00 45.88 119 ALA A O 1
ATOM 935 N N . LYS A 1 120 ? 16.647 11.928 -7.599 1.00 50.41 120 LYS A N 1
ATOM 936 C CA . LYS A 1 120 ? 17.183 13.294 -7.417 1.00 50.41 120 LYS A CA 1
ATOM 937 C C . LYS A 1 120 ? 18.621 13.359 -6.872 1.00 50.41 120 LYS A C 1
ATOM 939 O O . LYS A 1 120 ? 19.263 14.391 -7.057 1.00 50.41 120 LYS A O 1
ATOM 944 N N . HIS A 1 121 ? 19.155 12.299 -6.247 1.00 48.66 121 HIS A N 1
ATOM 945 C CA . HIS A 1 121 ? 20.450 12.372 -5.536 1.00 48.66 121 HIS A CA 1
ATOM 946 C C . HIS A 1 121 ? 21.375 11.147 -5.639 1.00 48.66 121 HIS A C 1
ATOM 948 O O . HIS A 1 121 ? 22.447 11.161 -5.037 1.00 48.66 121 HIS A O 1
ATOM 954 N N . LEU A 1 122 ? 21.003 10.114 -6.392 1.00 50.06 122 LEU A N 1
ATOM 955 C CA . LEU A 1 122 ? 21.819 8.910 -6.575 1.00 50.06 122 LEU A CA 1
ATOM 956 C C . LEU A 1 122 ? 22.465 8.915 -7.963 1.00 50.06 122 LEU A C 1
ATOM 958 O O . LEU A 1 122 ? 21.924 9.515 -8.895 1.00 50.06 122 LEU A O 1
ATOM 962 N N . SER A 1 123 ? 23.620 8.257 -8.111 1.00 65.00 123 SER A N 1
ATOM 963 C CA . SER A 1 123 ? 24.143 7.961 -9.450 1.00 65.00 123 SER A CA 1
ATOM 964 C C . SER A 1 123 ? 23.087 7.190 -10.259 1.00 65.00 123 SER A C 1
ATOM 966 O O . SER A 1 123 ? 22.236 6.511 -9.679 1.00 65.00 123 SER A O 1
ATOM 968 N N . GLU A 1 124 ? 23.102 7.294 -11.593 1.00 71.88 124 GLU A N 1
ATOM 969 C CA . GLU A 1 124 ? 22.085 6.638 -12.436 1.00 71.88 124 GLU A CA 1
ATOM 970 C C . GLU A 1 124 ? 21.961 5.127 -12.163 1.00 71.88 124 GLU A C 1
ATOM 972 O O . GLU A 1 124 ? 20.875 4.574 -12.311 1.00 71.88 124 GLU A O 1
ATOM 977 N N . GLU A 1 125 ? 23.038 4.457 -11.739 1.00 71.81 125 GLU A N 1
ATOM 978 C CA . GLU A 1 125 ? 23.017 3.035 -11.379 1.00 71.81 125 GLU A CA 1
ATOM 979 C C . GLU A 1 125 ? 22.449 2.776 -9.977 1.00 71.81 125 GLU A C 1
ATOM 981 O O . GLU A 1 125 ? 21.559 1.938 -9.834 1.00 71.81 125 GLU A O 1
ATOM 986 N N . GLU A 1 126 ? 22.890 3.518 -8.956 1.00 70.62 126 GLU A N 1
ATOM 987 C CA . GLU A 1 126 ? 22.377 3.374 -7.582 1.00 70.62 126 GLU A CA 1
ATOM 988 C C . GLU A 1 126 ? 20.886 3.733 -7.498 1.00 70.62 126 GLU A C 1
ATOM 990 O O . GLU A 1 126 ? 20.125 3.092 -6.776 1.00 70.62 126 GLU A O 1
ATOM 995 N N . SER A 1 127 ? 20.444 4.720 -8.286 1.00 75.00 127 SER A N 1
ATOM 996 C CA . SER A 1 127 ? 19.033 5.099 -8.392 1.00 75.00 127 SER A CA 1
ATOM 997 C C . SER A 1 127 ? 18.178 3.971 -8.978 1.00 75.00 127 SER A C 1
ATOM 999 O O . SER A 1 127 ? 17.074 3.708 -8.496 1.00 75.00 127 SER A O 1
ATOM 1001 N N . LYS A 1 128 ? 18.699 3.261 -9.989 1.00 71.81 128 LYS A N 1
ATOM 1002 C CA . LYS A 1 128 ? 18.023 2.107 -10.597 1.00 71.81 128 LYS A CA 1
ATOM 1003 C C . LYS A 1 128 ? 17.924 0.938 -9.620 1.00 71.81 128 LYS A C 1
ATOM 1005 O O . LYS A 1 128 ? 16.860 0.333 -9.521 1.00 71.81 128 LYS A O 1
ATOM 1010 N N . GLU A 1 129 ? 19.003 0.614 -8.907 1.00 75.31 129 GLU A N 1
ATOM 1011 C CA . GLU A 1 129 ? 19.011 -0.501 -7.951 1.00 75.31 129 GLU A CA 1
ATOM 1012 C C . GLU A 1 129 ? 18.060 -0.254 -6.774 1.00 75.31 129 GLU A C 1
ATOM 1014 O O . GLU A 1 129 ? 17.230 -1.111 -6.460 1.00 75.31 129 GLU A O 1
ATOM 1019 N N . GLU A 1 130 ? 18.111 0.936 -6.174 1.00 77.94 130 GLU A N 1
ATOM 1020 C CA . GLU A 1 130 ? 17.211 1.305 -5.080 1.00 77.94 130 GLU A CA 1
ATOM 1021 C C . GLU A 1 130 ? 15.747 1.356 -5.550 1.00 77.94 130 GLU A C 1
ATOM 1023 O O . GLU A 1 130 ? 14.858 0.860 -4.859 1.00 77.94 130 GLU A O 1
ATOM 1028 N N . GLY A 1 131 ? 15.486 1.845 -6.768 1.00 75.38 131 GLY A N 1
ATOM 1029 C CA . GLY A 1 131 ? 14.151 1.808 -7.369 1.00 75.38 131 GLY A CA 1
ATOM 1030 C C . GLY A 1 131 ? 13.609 0.384 -7.553 1.00 75.38 131 GLY A C 1
ATOM 1031 O O . GLY A 1 131 ? 12.453 0.116 -7.221 1.00 75.38 131 GLY A O 1
ATOM 1032 N N . ILE A 1 132 ? 14.441 -0.555 -8.022 1.00 74.50 132 ILE A N 1
ATOM 1033 C CA . ILE A 1 132 ? 14.064 -1.975 -8.146 1.00 74.50 132 ILE A CA 1
ATOM 1034 C C . ILE A 1 132 ? 13.762 -2.568 -6.769 1.00 74.50 132 ILE A C 1
ATOM 1036 O O . ILE A 1 132 ? 12.762 -3.266 -6.605 1.00 74.50 132 ILE A O 1
ATOM 1040 N N . LYS A 1 133 ? 14.595 -2.281 -5.767 1.00 80.00 133 LYS A N 1
ATOM 1041 C CA . LYS A 1 133 ? 14.401 -2.774 -4.402 1.00 80.00 133 LYS A CA 1
ATOM 1042 C C . LYS A 1 133 ? 13.083 -2.282 -3.800 1.00 80.00 133 LYS A C 1
ATOM 1044 O O . LYS A 1 133 ? 12.328 -3.095 -3.269 1.00 80.00 133 LYS A O 1
ATOM 1049 N N . GLN A 1 134 ? 12.775 -0.993 -3.939 1.00 79.75 134 GLN A N 1
ATOM 1050 C CA . GLN A 1 134 ? 11.509 -0.411 -3.481 1.00 79.75 134 GLN A CA 1
ATOM 1051 C C . GLN A 1 134 ? 10.306 -1.028 -4.197 1.00 79.75 134 GLN A C 1
ATOM 1053 O O . GLN A 1 134 ? 9.298 -1.336 -3.562 1.00 79.75 134 GLN A O 1
ATOM 1058 N N . LEU A 1 135 ? 10.417 -1.268 -5.508 1.00 77.50 135 LEU A N 1
ATOM 1059 C CA . LEU A 1 135 ? 9.376 -1.944 -6.277 1.00 77.50 135 LEU A CA 1
ATOM 1060 C C . LEU A 1 135 ? 9.147 -3.374 -5.773 1.00 77.50 135 LEU A C 1
ATOM 1062 O O . LEU A 1 135 ? 8.010 -3.779 -5.553 1.00 77.50 135 LEU A O 1
ATOM 1066 N N . VAL A 1 136 ? 10.214 -4.141 -5.554 1.00 80.69 136 VAL A N 1
ATOM 1067 C CA . VAL A 1 136 ? 10.124 -5.514 -5.042 1.00 80.69 136 VAL A CA 1
ATOM 1068 C C . VAL A 1 136 ? 9.519 -5.545 -3.638 1.00 80.69 136 VAL A C 1
ATOM 1070 O O . VAL A 1 136 ? 8.687 -6.407 -3.349 1.00 80.69 136 VAL A O 1
ATOM 1073 N N . GLU A 1 137 ? 9.903 -4.618 -2.762 1.00 85.69 137 GLU A N 1
ATOM 1074 C CA . GLU A 1 137 ? 9.326 -4.491 -1.422 1.00 85.69 137 GLU A CA 1
ATOM 1075 C C . GLU A 1 137 ? 7.825 -4.184 -1.484 1.00 85.69 137 GLU A C 1
ATOM 1077 O O . GLU A 1 137 ? 7.027 -4.859 -0.832 1.00 85.69 137 GLU A O 1
ATOM 1082 N N . LEU A 1 138 ? 7.432 -3.233 -2.333 1.00 84.25 138 LEU A N 1
ATOM 1083 C CA . LEU A 1 138 ? 6.040 -2.875 -2.581 1.00 84.25 138 LEU A CA 1
ATOM 1084 C C . LEU A 1 138 ? 5.220 -4.071 -3.074 1.00 84.25 138 LEU A C 1
ATOM 1086 O O . LEU A 1 138 ? 4.154 -4.353 -2.529 1.00 84.25 138 LEU A O 1
ATOM 1090 N N . LEU A 1 139 ? 5.730 -4.819 -4.054 1.00 81.94 139 LEU A N 1
ATOM 1091 C CA . LEU A 1 139 ? 5.054 -6.005 -4.584 1.00 81.94 139 LEU A CA 1
ATOM 1092 C C . LEU A 1 139 ? 4.899 -7.097 -3.535 1.00 81.94 139 LEU A C 1
ATOM 1094 O O . LEU A 1 139 ? 3.818 -7.669 -3.400 1.00 81.94 139 LEU A O 1
ATOM 1098 N N . ASN A 1 140 ? 5.962 -7.372 -2.780 1.00 86.75 140 ASN A N 1
ATOM 1099 C CA . ASN A 1 140 ? 5.915 -8.326 -1.680 1.00 86.75 140 ASN A CA 1
ATOM 1100 C C . ASN A 1 140 ? 4.868 -7.915 -0.646 1.00 86.75 140 ASN A C 1
ATOM 1102 O O . ASN A 1 140 ? 4.106 -8.756 -0.170 1.00 86.75 140 ASN A O 1
ATOM 1106 N N . TYR A 1 141 ? 4.806 -6.630 -0.310 1.00 89.50 141 TYR A N 1
ATOM 1107 C CA . TYR A 1 141 ? 3.831 -6.130 0.642 1.00 89.50 141 TYR A CA 1
ATOM 1108 C C . TYR A 1 141 ? 2.396 -6.290 0.120 1.00 89.50 141 TYR A C 1
ATOM 1110 O O . TYR A 1 141 ? 1.577 -6.909 0.801 1.00 89.50 141 TYR A O 1
ATOM 1118 N N . VAL A 1 142 ? 2.098 -5.816 -1.095 1.00 86.06 142 VAL A N 1
ATOM 1119 C CA . VAL A 1 142 ? 0.767 -5.944 -1.720 1.00 86.06 142 VAL A CA 1
ATOM 1120 C C . VAL A 1 142 ? 0.342 -7.408 -1.783 1.00 86.06 142 VAL A C 1
ATOM 1122 O O . VAL A 1 142 ? -0.760 -7.755 -1.366 1.00 86.06 142 VAL A O 1
ATOM 1125 N N . TYR A 1 143 ? 1.226 -8.283 -2.263 1.00 85.12 143 TYR A N 1
ATOM 1126 C CA . TYR A 1 143 ? 0.915 -9.694 -2.469 1.00 85.12 143 TYR A CA 1
ATOM 1127 C C . TYR A 1 143 ? 0.566 -10.425 -1.170 1.00 85.12 143 TYR A C 1
ATOM 1129 O O . TYR A 1 143 ? -0.334 -11.265 -1.159 1.00 85.12 143 TYR A O 1
ATOM 1137 N N . ASN A 1 144 ? 1.274 -10.101 -0.086 1.00 89.31 144 ASN A N 1
ATOM 1138 C CA . ASN A 1 144 ? 1.104 -10.766 1.203 1.00 89.31 144 ASN A CA 1
ATOM 1139 C C . ASN A 1 144 ? -0.030 -10.180 2.054 1.00 89.31 144 ASN A C 1
ATOM 1141 O O . ASN A 1 144 ? -0.495 -10.862 2.962 1.00 89.31 144 ASN A O 1
ATOM 1145 N N . ASN A 1 145 ? -0.472 -8.946 1.781 1.00 90.38 145 ASN A N 1
ATOM 1146 C CA . ASN A 1 145 ? -1.446 -8.248 2.628 1.00 90.38 145 ASN A CA 1
ATOM 1147 C C . ASN A 1 145 ? -2.787 -7.943 1.939 1.00 90.38 145 ASN A C 1
ATOM 1149 O O . ASN A 1 145 ? -3.730 -7.561 2.623 1.00 90.38 145 ASN A O 1
ATOM 1153 N N . CYS A 1 146 ? -2.903 -8.120 0.619 1.00 87.94 146 CYS A N 1
ATOM 1154 C CA . CYS A 1 146 ? -4.159 -7.922 -0.112 1.00 87.94 146 CYS A CA 1
ATOM 1155 C C . CYS A 1 146 ? -4.843 -9.256 -0.446 1.00 87.94 146 CYS A C 1
ATOM 1157 O O . CYS A 1 146 ? -4.187 -10.264 -0.732 1.00 87.94 146 CYS A O 1
ATOM 1159 N N . ALA A 1 147 ? -6.178 -9.243 -0.501 1.00 86.94 147 ALA A N 1
ATOM 1160 C CA . ALA A 1 147 ? -6.957 -10.368 -1.015 1.00 86.94 147 ALA A CA 1
ATOM 1161 C C . ALA A 1 147 ? -6.550 -10.718 -2.459 1.00 86.94 147 ALA A C 1
ATOM 1163 O O . ALA A 1 147 ? -6.145 -9.852 -3.240 1.00 86.94 147 ALA A O 1
ATOM 1164 N N . LYS A 1 148 ? -6.669 -11.999 -2.832 1.00 84.38 148 LYS A N 1
ATOM 1165 C CA . LYS A 1 148 ? -6.253 -12.497 -4.156 1.00 84.38 148 LYS A CA 1
ATOM 1166 C C . LYS A 1 148 ? -7.007 -11.822 -5.306 1.00 84.38 148 LYS A C 1
ATOM 1168 O O . LYS A 1 148 ? -6.440 -11.591 -6.362 1.00 84.38 148 LYS A O 1
ATOM 1173 N N . ASP A 1 149 ? -8.267 -11.502 -5.077 1.00 83.69 149 ASP A N 1
ATOM 1174 C CA . ASP A 1 149 ? -9.181 -10.795 -5.969 1.00 83.69 149 ASP A CA 1
ATOM 1175 C C . ASP A 1 149 ? -9.325 -9.303 -5.619 1.00 83.69 149 ASP A C 1
ATOM 1177 O O . ASP A 1 149 ? -10.158 -8.605 -6.198 1.00 83.69 149 ASP A O 1
ATOM 1181 N N . GLY A 1 150 ? -8.496 -8.797 -4.700 1.00 80.06 150 GLY A N 1
ATOM 1182 C CA . GLY A 1 150 ? -8.515 -7.407 -4.263 1.00 80.06 150 GLY A CA 1
ATOM 1183 C C . GLY A 1 150 ? -8.159 -6.438 -5.391 1.00 80.06 150 GLY A C 1
ATOM 1184 O O . GLY A 1 150 ? -7.227 -6.663 -6.169 1.00 80.06 150 GLY A O 1
ATOM 1185 N N . MET A 1 151 ? -8.877 -5.313 -5.454 1.00 79.62 151 MET A N 1
ATOM 1186 C CA . MET A 1 151 ? -8.701 -4.287 -6.489 1.00 79.62 151 MET A CA 1
ATOM 1187 C C . MET A 1 151 ? -7.255 -3.774 -6.563 1.00 79.62 151 MET A C 1
ATOM 1189 O O . MET A 1 151 ? -6.719 -3.597 -7.653 1.00 79.62 151 MET A O 1
ATOM 1193 N N . TRP A 1 152 ? -6.599 -3.601 -5.414 1.00 78.00 152 TRP A N 1
ATOM 1194 C CA . TRP A 1 152 ? -5.231 -3.088 -5.330 1.00 78.00 152 TRP A CA 1
ATOM 1195 C C . TRP A 1 152 ? -4.174 -4.080 -5.812 1.00 78.00 152 TRP A C 1
ATOM 1197 O O . TRP A 1 152 ? -3.244 -3.700 -6.523 1.00 78.00 152 TRP A O 1
ATOM 1207 N N . ARG A 1 153 ? -4.354 -5.374 -5.513 1.00 83.06 153 ARG A N 1
ATOM 1208 C CA . ARG A 1 153 ? -3.509 -6.439 -6.067 1.00 83.06 153 ARG A CA 1
ATOM 1209 C C . ARG A 1 153 ? -3.628 -6.476 -7.587 1.00 83.06 153 ARG A C 1
ATOM 1211 O O . ARG A 1 153 ? -2.608 -6.476 -8.268 1.00 83.06 153 ARG A O 1
ATOM 1218 N N . ASN A 1 154 ? -4.851 -6.418 -8.114 1.00 81.75 154 ASN A N 1
ATOM 1219 C CA . ASN A 1 154 ? -5.092 -6.379 -9.559 1.00 81.75 154 ASN A CA 1
ATOM 1220 C C . ASN A 1 154 ? -4.483 -5.130 -10.212 1.00 81.75 154 ASN A C 1
ATOM 1222 O O . ASN A 1 154 ? -3.867 -5.230 -11.273 1.00 81.75 154 ASN A O 1
ATOM 1226 N N . PHE A 1 155 ? -4.607 -3.968 -9.565 1.00 80.44 155 PHE A N 1
ATOM 1227 C CA . PHE A 1 155 ? -3.999 -2.722 -10.025 1.00 80.44 155 PHE A CA 1
ATOM 1228 C C . PHE A 1 155 ? -2.472 -2.835 -10.117 1.00 80.44 155 PHE A C 1
ATOM 1230 O O . PHE A 1 155 ? -1.908 -2.550 -11.171 1.00 80.44 155 PHE A O 1
ATOM 1237 N N . TYR A 1 156 ? -1.798 -3.321 -9.071 1.00 77.56 156 TYR A N 1
ATOM 1238 C CA . TYR A 1 156 ? -0.340 -3.472 -9.084 1.00 77.56 156 TYR A CA 1
ATOM 1239 C C . TYR A 1 156 ? 0.153 -4.564 -10.029 1.00 77.56 156 TYR A C 1
ATOM 1241 O O . TYR A 1 156 ? 1.169 -4.371 -10.693 1.00 77.56 156 TYR A O 1
ATOM 1249 N N . VAL A 1 157 ? -0.561 -5.687 -10.145 1.00 78.69 157 VAL A N 1
ATOM 1250 C CA . VAL A 1 157 ? -0.262 -6.710 -11.159 1.00 78.69 157 VAL A CA 1
ATOM 1251 C C . VAL A 1 157 ? -0.359 -6.100 -12.558 1.00 78.69 157 VAL A C 1
ATOM 1253 O O . VAL A 1 157 ? 0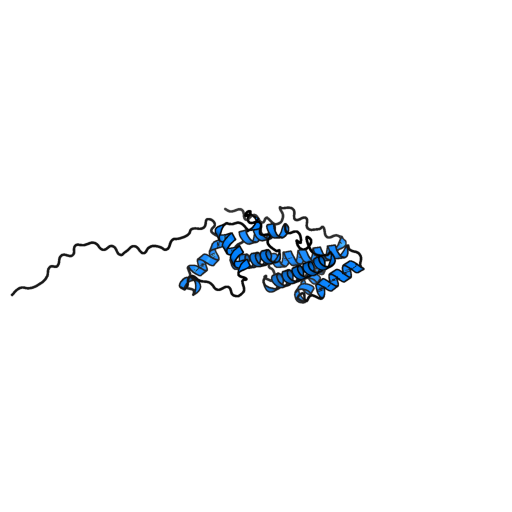.549 -6.278 -13.367 1.00 78.69 157 VAL A O 1
ATOM 1256 N N . SER A 1 158 ? -1.405 -5.316 -12.828 1.00 78.00 158 SER A N 1
ATOM 1257 C CA . SER A 1 158 ? -1.547 -4.589 -14.091 1.00 78.00 158 SER A CA 1
ATOM 1258 C C . SER A 1 158 ? -0.397 -3.604 -14.302 1.00 78.00 158 SER A C 1
ATOM 1260 O O . SER A 1 158 ? 0.243 -3.623 -15.353 1.00 78.00 158 SER A O 1
ATOM 1262 N N . LEU A 1 159 ? -0.063 -2.791 -13.298 1.00 75.38 159 LEU A N 1
ATOM 1263 C CA . LEU A 1 159 ? 1.050 -1.843 -13.356 1.00 75.38 159 LEU A CA 1
ATOM 1264 C C . LEU A 1 159 ? 2.380 -2.552 -13.669 1.00 75.38 159 LEU A C 1
ATOM 1266 O O . LEU A 1 159 ? 3.140 -2.089 -14.517 1.00 75.38 159 LEU A O 1
ATOM 1270 N N . MET A 1 160 ? 2.628 -3.718 -13.066 1.00 75.25 160 MET A N 1
ATOM 1271 C CA . MET A 1 160 ? 3.802 -4.547 -13.353 1.00 75.25 160 MET A CA 1
ATOM 1272 C C . MET A 1 160 ? 3.839 -5.050 -14.787 1.00 75.25 160 MET A C 1
ATOM 1274 O O . MET A 1 160 ? 4.883 -4.981 -15.428 1.00 75.25 160 MET A O 1
ATOM 1278 N N . ILE A 1 161 ? 2.712 -5.523 -15.317 1.00 75.06 161 ILE A N 1
ATOM 1279 C CA . ILE A 1 161 ? 2.624 -5.950 -16.717 1.00 75.06 161 ILE A CA 1
ATOM 1280 C C . ILE A 1 161 ? 2.981 -4.785 -17.645 1.00 75.06 161 ILE A C 1
ATOM 1282 O O . ILE A 1 161 ? 3.728 -4.979 -18.603 1.00 75.06 161 ILE A O 1
ATOM 1286 N N . HIS A 1 162 ? 2.524 -3.570 -17.336 1.00 72.12 162 HIS A N 1
ATOM 1287 C CA . HIS A 1 162 ? 2.873 -2.376 -18.105 1.00 72.12 162 HIS A CA 1
ATOM 1288 C C . HIS A 1 162 ? 4.361 -2.023 -18.001 1.00 72.12 162 HIS A C 1
ATOM 1290 O O . HIS A 1 162 ? 4.972 -1.694 -19.017 1.00 72.12 162 HIS A O 1
ATOM 1296 N N . PHE A 1 163 ? 4.968 -2.132 -16.816 1.00 71.00 163 PHE A N 1
ATOM 1297 C CA . PHE A 1 163 ? 6.413 -1.943 -16.657 1.00 71.00 163 PHE A CA 1
ATOM 1298 C C . PHE A 1 163 ? 7.218 -2.974 -17.451 1.00 71.00 163 PHE A C 1
ATOM 1300 O O . PHE A 1 163 ? 8.155 -2.603 -18.153 1.00 71.00 163 PHE A O 1
ATOM 1307 N N . LEU A 1 164 ? 6.828 -4.249 -17.405 1.00 70.50 164 LEU A N 1
ATOM 1308 C CA . LEU A 1 164 ? 7.472 -5.309 -18.181 1.00 70.50 164 LEU A CA 1
ATOM 1309 C C . LEU A 1 164 ? 7.300 -5.081 -19.691 1.00 70.50 164 LEU A C 1
ATOM 1311 O O . LEU A 1 164 ? 8.255 -5.230 -20.450 1.00 70.50 164 LEU A O 1
ATOM 1315 N N . ALA A 1 165 ? 6.116 -4.650 -20.131 1.00 73.12 165 ALA A N 1
ATOM 1316 C CA . ALA A 1 165 ? 5.860 -4.277 -21.521 1.00 73.12 165 ALA A CA 1
ATOM 1317 C C . ALA A 1 165 ? 6.733 -3.095 -21.972 1.00 73.12 165 ALA A C 1
ATOM 1319 O O . ALA A 1 165 ? 7.280 -3.102 -23.074 1.00 73.12 165 ALA A O 1
ATOM 1320 N N . ALA A 1 166 ? 6.900 -2.084 -21.115 1.00 69.19 166 ALA A N 1
ATOM 1321 C CA . ALA A 1 166 ? 7.780 -0.953 -21.381 1.00 69.19 166 ALA A CA 1
ATOM 1322 C C . ALA A 1 166 ? 9.253 -1.385 -21.446 1.00 69.19 166 ALA A C 1
ATOM 1324 O O . ALA A 1 166 ? 9.960 -0.978 -22.367 1.00 69.19 166 ALA A O 1
ATOM 1325 N N . ALA A 1 167 ? 9.692 -2.264 -20.541 1.00 68.75 167 ALA A N 1
ATOM 1326 C CA . ALA A 1 167 ? 11.042 -2.820 -20.544 1.00 68.75 167 ALA A CA 1
ATOM 1327 C C . ALA A 1 167 ? 11.337 -3.631 -21.816 1.00 68.75 167 ALA A C 1
ATOM 1329 O O . ALA A 1 167 ? 12.464 -3.620 -22.299 1.00 68.75 167 ALA A O 1
ATOM 1330 N N . GLN A 1 168 ? 10.345 -4.291 -22.422 1.00 70.19 168 GLN A N 1
ATOM 1331 C CA . GLN A 1 168 ? 10.520 -4.988 -23.707 1.00 70.19 168 GLN A CA 1
ATOM 1332 C C . GLN A 1 168 ? 10.754 -4.055 -24.900 1.00 70.19 168 GLN A C 1
ATOM 1334 O O . GLN A 1 168 ? 11.232 -4.502 -25.940 1.00 70.19 168 GLN A O 1
ATOM 1339 N N . ARG A 1 169 ? 10.418 -2.766 -24.780 1.00 72.81 169 ARG A N 1
ATOM 1340 C CA . ARG A 1 169 ? 10.714 -1.761 -25.815 1.00 72.81 169 ARG A CA 1
ATOM 1341 C C . ARG A 1 169 ? 12.150 -1.229 -25.720 1.00 72.81 169 ARG A C 1
ATOM 1343 O O . ARG A 1 169 ? 12.558 -0.457 -26.586 1.00 72.81 169 ARG A O 1
ATOM 1350 N N . MET A 1 170 ? 12.894 -1.614 -24.682 1.00 72.31 170 MET A N 1
ATOM 1351 C CA . MET A 1 170 ? 14.308 -1.283 -24.503 1.00 72.31 170 MET A CA 1
ATOM 1352 C C . MET A 1 170 ? 15.197 -2.224 -2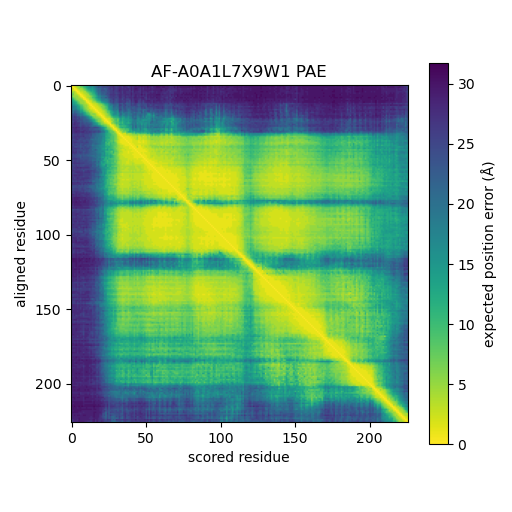5.338 1.00 72.31 170 MET A C 1
ATOM 1354 O O . MET A 1 170 ? 14.730 -3.284 -25.763 1.00 72.31 170 MET A O 1
ATOM 1358 N N . PRO A 1 171 ? 16.473 -1.870 -25.590 1.00 81.06 171 PRO A N 1
ATOM 1359 C CA . PRO A 1 171 ? 17.436 -2.795 -26.184 1.00 81.06 171 PRO A CA 1
ATOM 1360 C C . PRO A 1 171 ? 17.474 -4.130 -25.425 1.00 81.06 171 PRO A C 1
ATOM 1362 O O . PRO A 1 171 ? 17.374 -4.148 -24.200 1.00 81.06 171 PRO A O 1
ATOM 1365 N N . GLU A 1 172 ? 17.623 -5.243 -26.148 1.00 75.88 172 GLU A N 1
ATOM 1366 C CA . GLU A 1 172 ? 17.510 -6.606 -25.597 1.00 75.88 172 GLU A CA 1
ATOM 1367 C C . GLU A 1 172 ? 18.421 -6.841 -24.380 1.00 75.88 172 GLU A C 1
ATOM 1369 O O . GLU A 1 172 ? 17.990 -7.442 -23.398 1.00 75.88 172 GLU A O 1
ATOM 1374 N N . GLU A 1 173 ? 19.645 -6.306 -24.410 1.00 79.06 173 GLU A N 1
ATOM 1375 C CA . GLU A 1 173 ? 20.624 -6.412 -23.321 1.00 79.06 173 GLU A CA 1
ATOM 1376 C C . GLU A 1 173 ? 20.149 -5.694 -22.043 1.00 79.06 173 GLU A C 1
ATOM 1378 O O . GLU A 1 173 ? 20.136 -6.294 -20.969 1.00 79.06 173 GLU A O 1
ATOM 1383 N N . GLU A 1 174 ? 19.638 -4.464 -22.167 1.00 73.94 174 GLU A N 1
ATOM 1384 C CA . GLU A 1 174 ? 19.097 -3.687 -21.040 1.00 73.94 174 GLU A CA 1
ATOM 1385 C C . GLU A 1 174 ? 17.790 -4.290 -20.499 1.00 73.94 174 GLU A C 1
ATOM 1387 O O . GLU A 1 174 ? 17.552 -4.310 -19.291 1.00 73.94 174 GLU A O 1
ATOM 1392 N N . SER A 1 175 ? 16.945 -4.815 -21.392 1.00 69.88 175 SER A N 1
ATOM 1393 C CA . SER A 1 175 ? 15.677 -5.458 -21.041 1.00 69.88 175 SER A CA 1
ATOM 1394 C C . SER A 1 175 ? 15.895 -6.746 -20.244 1.00 69.88 175 SER A C 1
ATOM 1396 O O . SER A 1 175 ? 15.288 -6.947 -19.188 1.00 69.88 175 SER A O 1
ATOM 1398 N N . MET A 1 176 ? 16.800 -7.608 -20.721 1.00 71.62 176 MET A N 1
ATOM 1399 C CA . MET A 1 176 ? 17.141 -8.870 -20.067 1.00 71.62 176 MET A CA 1
ATOM 1400 C C . MET A 1 176 ? 17.811 -8.645 -18.717 1.00 71.62 176 MET A C 1
ATOM 1402 O O . MET A 1 176 ? 17.491 -9.352 -17.761 1.00 71.62 176 MET A O 1
ATOM 1406 N N . GLU A 1 177 ? 18.692 -7.651 -18.607 1.00 76.88 177 GLU A N 1
ATOM 1407 C CA . GLU A 1 177 ? 19.309 -7.284 -17.335 1.00 76.88 177 GLU A CA 1
ATOM 1408 C C . GLU A 1 177 ? 18.269 -6.760 -16.333 1.00 76.88 177 GLU A C 1
ATOM 1410 O O . GLU A 1 177 ? 18.219 -7.235 -15.197 1.00 76.88 177 GLU A O 1
ATOM 1415 N N . ALA A 1 178 ? 17.385 -5.847 -16.752 1.00 69.19 178 ALA A N 1
ATOM 1416 C CA . ALA A 1 178 ? 16.324 -5.318 -15.897 1.00 69.19 178 ALA A CA 1
ATOM 1417 C C . ALA A 1 178 ? 15.369 -6.422 -15.414 1.00 69.19 178 ALA A C 1
ATOM 1419 O O . ALA A 1 178 ? 15.075 -6.510 -14.221 1.00 69.19 178 ALA A O 1
ATOM 1420 N N . MET A 1 179 ? 14.927 -7.308 -16.314 1.00 70.50 179 MET A N 1
ATOM 1421 C CA . MET A 1 179 ? 14.071 -8.442 -15.955 1.00 70.50 179 MET A CA 1
ATOM 1422 C C . MET A 1 179 ? 14.781 -9.413 -15.009 1.00 70.50 179 MET A C 1
ATOM 1424 O O . MET A 1 179 ? 14.204 -9.803 -13.996 1.00 70.50 179 MET A O 1
ATOM 1428 N N . THR A 1 180 ? 16.034 -9.772 -15.294 1.00 78.38 180 THR A N 1
ATOM 1429 C CA . THR A 1 180 ? 16.816 -10.684 -14.446 1.00 78.38 180 THR A CA 1
ATOM 1430 C C . THR A 1 180 ? 16.945 -10.126 -13.032 1.00 78.38 180 THR A C 1
ATOM 1432 O O . THR A 1 180 ? 16.607 -10.817 -12.075 1.00 78.38 180 THR A O 1
ATOM 1435 N N . ARG A 1 181 ? 17.286 -8.839 -12.892 1.00 73.00 181 ARG A N 1
ATOM 1436 C CA . ARG A 1 181 ? 17.364 -8.166 -11.586 1.00 73.00 181 ARG A CA 1
ATOM 1437 C C . ARG A 1 181 ? 16.021 -8.152 -10.847 1.00 73.00 181 ARG A C 1
ATOM 1439 O O . ARG A 1 181 ? 15.989 -8.348 -9.635 1.00 73.00 181 ARG A O 1
ATOM 1446 N N . ILE A 1 182 ? 14.905 -7.945 -11.547 1.00 69.81 182 ILE A N 1
ATOM 1447 C CA . ILE A 1 182 ? 13.563 -7.997 -10.943 1.00 69.81 182 ILE A CA 1
ATOM 1448 C C . ILE A 1 182 ? 13.272 -9.411 -10.408 1.00 69.81 182 ILE A C 1
ATOM 1450 O O . ILE A 1 182 ? 12.844 -9.558 -9.263 1.00 69.81 182 ILE A O 1
ATOM 1454 N N . PHE A 1 183 ? 13.549 -10.458 -11.190 1.00 71.31 183 PHE A N 1
ATOM 1455 C CA . PHE A 1 183 ? 13.243 -11.842 -10.811 1.00 71.31 183 PHE A CA 1
ATOM 1456 C C . PHE A 1 183 ? 14.221 -12.451 -9.790 1.00 71.31 183 PHE A C 1
ATOM 1458 O O . PHE A 1 183 ? 13.810 -13.291 -8.988 1.00 71.31 183 PHE A O 1
ATOM 1465 N N . GLU A 1 184 ? 15.484 -12.020 -9.756 1.00 77.62 184 GLU A N 1
ATOM 1466 C CA . GLU A 1 184 ? 16.483 -12.481 -8.778 1.00 77.62 184 GLU A CA 1
ATOM 1467 C C . GLU A 1 184 ? 16.195 -11.991 -7.349 1.00 77.62 184 GLU A C 1
ATOM 1469 O O . GLU A 1 184 ? 16.539 -12.661 -6.372 1.00 77.62 184 GLU A O 1
ATOM 1474 N N . ASN A 1 185 ? 15.483 -10.870 -7.200 1.00 66.81 185 ASN A N 1
ATOM 1475 C CA . ASN A 1 185 ? 15.223 -10.214 -5.915 1.00 66.81 185 ASN A CA 1
ATOM 1476 C C . ASN A 1 185 ? 14.104 -10.854 -5.062 1.00 66.81 185 ASN A C 1
ATOM 1478 O O . ASN A 1 185 ? 13.479 -10.191 -4.239 1.00 66.81 185 ASN A O 1
ATOM 1482 N N . LYS A 1 186 ? 13.883 -12.170 -5.176 1.00 70.69 186 LYS A N 1
ATOM 1483 C CA . LYS A 1 186 ? 12.927 -12.936 -4.345 1.00 70.69 186 LYS A CA 1
ATOM 1484 C C . LYS A 1 186 ? 11.469 -12.468 -4.467 1.00 70.69 186 LYS A C 1
ATOM 1486 O O . LYS A 1 186 ? 10.747 -12.420 -3.471 1.00 70.69 186 LYS A O 1
ATOM 1491 N N . ILE A 1 187 ? 11.012 -12.160 -5.679 1.00 74.75 187 ILE A N 1
ATOM 1492 C CA . ILE A 1 187 ? 9.571 -12.006 -5.927 1.00 74.75 187 ILE A CA 1
ATOM 1493 C C . ILE A 1 187 ? 8.875 -13.348 -5.620 1.00 74.75 187 ILE A C 1
ATOM 1495 O O . ILE A 1 187 ? 9.424 -14.400 -5.974 1.00 74.75 187 ILE A O 1
ATOM 1499 N N . PRO A 1 188 ? 7.690 -13.366 -4.977 1.00 77.56 188 PRO A N 1
ATOM 1500 C CA . PRO A 1 188 ? 6.985 -14.607 -4.686 1.00 77.56 188 PRO A CA 1
ATOM 1501 C C . PRO A 1 188 ? 6.704 -15.357 -5.990 1.00 77.56 188 PRO A C 1
ATOM 1503 O O . PRO A 1 188 ? 6.170 -14.776 -6.935 1.00 77.56 188 PRO A O 1
ATOM 1506 N N . GLN A 1 189 ? 7.044 -16.648 -6.060 1.00 76.50 189 GLN A N 1
ATOM 1507 C CA . GLN A 1 189 ? 6.865 -17.428 -7.295 1.00 76.50 189 GLN A CA 1
ATOM 1508 C C . GLN A 1 189 ? 5.411 -17.429 -7.776 1.00 76.50 189 GLN A C 1
ATOM 1510 O O . GLN A 1 189 ? 5.158 -17.372 -8.976 1.00 76.50 189 GLN A O 1
ATOM 1515 N N . ASP A 1 190 ? 4.459 -17.407 -6.849 1.00 78.06 190 ASP A N 1
ATOM 1516 C CA . ASP A 1 190 ? 3.040 -17.341 -7.181 1.00 78.06 190 ASP A CA 1
ATOM 1517 C C . ASP A 1 190 ? 2.647 -16.010 -7.847 1.00 78.06 190 ASP A C 1
ATOM 1519 O O . ASP A 1 190 ? 1.800 -16.012 -8.737 1.00 78.06 190 ASP A O 1
ATOM 1523 N N . LEU A 1 191 ? 3.291 -14.891 -7.484 1.00 73.81 191 LEU A N 1
ATOM 1524 C CA . LEU A 1 191 ? 3.094 -13.602 -8.156 1.00 73.81 191 LEU A CA 1
ATOM 1525 C C . LEU A 1 191 ? 3.654 -13.644 -9.578 1.00 73.81 191 LEU A C 1
ATOM 1527 O O . LEU A 1 191 ? 3.014 -13.160 -10.505 1.00 73.81 191 LEU A O 1
ATOM 1531 N N . ILE A 1 192 ? 4.820 -14.266 -9.769 1.00 75.12 192 ILE A N 1
ATOM 1532 C CA . ILE A 1 192 ? 5.394 -14.472 -11.106 1.00 75.12 192 ILE A CA 1
ATOM 1533 C C . ILE A 1 192 ? 4.417 -15.278 -11.965 1.00 75.12 192 ILE A C 1
ATOM 1535 O O . ILE A 1 192 ? 4.123 -14.891 -13.093 1.00 75.12 192 ILE A O 1
ATOM 1539 N N . ILE A 1 193 ? 3.875 -16.371 -11.424 1.00 76.25 193 ILE A N 1
ATOM 1540 C CA . ILE A 1 193 ? 2.879 -17.194 -12.115 1.00 76.25 193 ILE A CA 1
ATOM 1541 C C . ILE A 1 193 ? 1.627 -16.373 -12.428 1.00 76.25 193 ILE A C 1
ATOM 1543 O O . ILE A 1 193 ? 1.122 -16.465 -13.539 1.00 76.25 193 ILE A O 1
ATOM 1547 N N . GLU A 1 194 ? 1.128 -15.566 -11.494 1.00 75.12 194 GLU A N 1
ATOM 1548 C CA . GLU A 1 194 ? -0.054 -14.728 -11.707 1.00 75.12 194 GLU A CA 1
ATOM 1549 C C . GLU A 1 194 ? 0.169 -13.691 -12.812 1.00 75.12 194 GLU A C 1
ATOM 1551 O O . GLU A 1 194 ? -0.635 -13.614 -13.738 1.00 75.12 194 GLU A O 1
ATOM 1556 N N . VAL A 1 195 ? 1.301 -12.983 -12.787 1.00 71.94 195 VAL A N 1
ATOM 1557 C CA . VAL A 1 195 ? 1.704 -12.041 -13.841 1.00 71.94 195 VAL A CA 1
ATOM 1558 C C . VAL A 1 195 ? 1.807 -12.753 -15.191 1.00 71.94 195 VAL A C 1
ATOM 1560 O O . VAL A 1 195 ? 1.233 -12.291 -16.175 1.00 71.94 195 VAL A O 1
ATOM 1563 N N . LEU A 1 196 ? 2.479 -13.907 -15.251 1.00 70.88 196 LEU A N 1
ATOM 1564 C CA . LEU A 1 196 ? 2.603 -14.698 -16.479 1.00 70.88 196 LEU A CA 1
ATOM 1565 C C . LEU A 1 196 ? 1.243 -15.184 -16.988 1.00 70.88 196 LEU A C 1
ATOM 1567 O O . LEU A 1 196 ? 0.966 -15.105 -18.183 1.00 70.88 196 LEU A O 1
ATOM 1571 N N . MET A 1 197 ? 0.380 -15.671 -16.098 1.00 74.12 197 MET A N 1
ATOM 1572 C CA . MET A 1 197 ? -0.966 -16.119 -16.445 1.00 74.12 197 MET A CA 1
ATOM 1573 C C . MET A 1 197 ? -1.800 -14.969 -16.995 1.00 74.12 197 MET A C 1
ATOM 1575 O O . MET A 1 197 ? -2.537 -15.170 -17.958 1.00 74.12 197 MET A O 1
ATOM 1579 N N . GLU A 1 198 ? -1.669 -13.772 -16.433 1.00 71.12 198 GLU A N 1
ATOM 1580 C CA . GLU A 1 198 ? -2.411 -12.609 -16.897 1.00 71.12 198 GLU A CA 1
ATOM 1581 C C . GLU A 1 198 ? -1.878 -12.077 -18.233 1.00 71.12 198 GLU A C 1
ATOM 1583 O O . GLU A 1 198 ? -2.671 -11.744 -19.115 1.00 71.12 198 GLU A O 1
ATOM 1588 N N . ILE A 1 199 ? -0.563 -12.134 -18.467 1.00 65.00 199 ILE A N 1
ATOM 1589 C CA . ILE A 1 199 ? 0.041 -11.902 -19.791 1.00 65.00 199 ILE A CA 1
ATOM 1590 C C . ILE A 1 199 ? -0.519 -12.896 -20.823 1.00 65.00 199 ILE A C 1
ATOM 1592 O O . ILE A 1 199 ? -0.940 -12.502 -21.911 1.00 65.00 199 ILE A O 1
ATOM 1596 N N . VAL A 1 200 ? -0.590 -14.188 -20.482 1.00 68.62 200 VAL A N 1
ATOM 1597 C CA . VAL A 1 200 ? -1.109 -15.231 -21.385 1.00 68.62 200 VAL A CA 1
ATOM 1598 C C . VAL A 1 200 ? -2.605 -15.049 -21.663 1.00 68.62 200 VAL A C 1
ATOM 1600 O O . VAL A 1 200 ? -3.031 -15.126 -22.818 1.00 68.62 200 VAL A O 1
ATOM 1603 N N . LYS A 1 201 ? -3.419 -14.806 -20.628 1.00 72.00 201 LYS A N 1
ATOM 1604 C CA . LYS A 1 201 ? -4.876 -14.627 -20.757 1.00 72.00 201 LYS A CA 1
ATOM 1605 C C . LYS A 1 201 ? -5.236 -13.395 -21.565 1.00 72.00 201 LYS A C 1
ATOM 1607 O O . LYS A 1 201 ? -6.141 -13.457 -22.395 1.00 72.00 201 LYS A O 1
ATOM 1612 N N . SER A 1 202 ? -4.542 -12.291 -21.315 1.00 60.00 202 SER A N 1
ATOM 1613 C CA . SER A 1 202 ? -4.843 -11.015 -21.951 1.00 60.00 202 SER A CA 1
ATOM 1614 C C . SER A 1 202 ? -4.529 -11.028 -23.453 1.00 60.00 202 SER A C 1
ATOM 1616 O O . SER A 1 202 ? -4.979 -10.137 -24.169 1.00 60.00 202 SER A O 1
ATOM 1618 N N . ARG A 1 203 ? -3.807 -12.054 -23.959 1.00 59.78 203 ARG A N 1
ATOM 1619 C CA . ARG A 1 203 ? -3.260 -12.117 -25.334 1.00 59.78 203 ARG A CA 1
ATOM 1620 C C . ARG A 1 203 ? -2.595 -10.803 -25.729 1.00 59.78 203 ARG A C 1
ATOM 1622 O O . ARG A 1 203 ? -2.588 -10.422 -26.899 1.00 59.78 203 ARG A O 1
ATOM 1629 N N . VAL A 1 204 ? -2.108 -10.087 -24.726 1.00 54.25 204 VAL A N 1
ATOM 1630 C CA . VAL A 1 204 ? -1.621 -8.743 -24.891 1.00 54.25 204 VAL A CA 1
ATOM 1631 C C . VAL A 1 204 ? -0.331 -8.866 -25.668 1.00 54.25 204 VAL A C 1
ATOM 1633 O O . VAL A 1 204 ? 0.648 -9.452 -25.203 1.00 54.25 204 VAL A O 1
ATOM 1636 N N . ASN A 1 205 ? -0.345 -8.326 -26.882 1.00 60.53 205 ASN A N 1
ATOM 1637 C CA . ASN A 1 205 ? 0.895 -8.038 -27.559 1.00 60.53 205 ASN A CA 1
ATOM 1638 C C . ASN A 1 205 ? 1.556 -6.918 -26.751 1.00 60.53 205 ASN A C 1
ATOM 1640 O O . ASN A 1 205 ? 1.120 -5.770 -26.815 1.00 60.53 205 ASN A O 1
ATOM 1644 N N . LEU A 1 206 ? 2.550 -7.258 -25.926 1.00 55.00 206 LEU A N 1
ATOM 1645 C CA . LEU A 1 206 ? 3.204 -6.316 -25.010 1.00 55.00 206 LEU A CA 1
ATOM 1646 C C . LEU A 1 206 ? 3.772 -5.096 -25.763 1.00 55.00 206 LEU A C 1
ATOM 1648 O O . LEU A 1 206 ? 3.822 -3.996 -25.218 1.00 55.00 206 LEU A O 1
ATOM 1652 N N . SER A 1 207 ? 4.081 -5.241 -27.058 1.00 53.38 207 SER A N 1
ATOM 1653 C CA . SER A 1 207 ? 4.481 -4.126 -27.920 1.00 53.38 207 SER A CA 1
ATOM 1654 C C . SER A 1 207 ? 3.364 -3.110 -28.192 1.00 53.38 207 SER A C 1
ATOM 1656 O O . SER A 1 207 ? 3.663 -1.944 -28.443 1.00 53.38 207 SER A O 1
ATOM 1658 N N . GLU A 1 208 ? 2.095 -3.513 -28.124 1.00 53.09 208 GLU A N 1
ATOM 1659 C CA . GLU A 1 208 ? 0.910 -2.704 -28.458 1.00 53.09 208 GLU A CA 1
ATOM 1660 C C . GLU A 1 208 ? 0.179 -2.148 -27.234 1.00 53.09 208 GLU A C 1
ATOM 1662 O O . GLU A 1 208 ? -0.768 -1.384 -27.401 1.00 53.09 208 GLU A O 1
ATOM 1667 N N . VAL A 1 209 ? 0.614 -2.480 -26.013 1.00 48.97 209 VAL A N 1
ATOM 1668 C CA . VAL A 1 209 ? -0.019 -1.975 -24.788 1.00 48.97 209 VAL A CA 1
ATOM 1669 C C . VAL A 1 209 ? 0.102 -0.452 -24.749 1.00 48.97 209 VAL A C 1
ATOM 1671 O O . VAL A 1 209 ? 1.233 0.059 -24.665 1.00 48.97 209 VAL A O 1
ATOM 1674 N N . PRO A 1 210 ? -1.011 0.300 -24.829 1.00 47.31 210 PRO A N 1
ATOM 1675 C CA . PRO A 1 210 ? -0.964 1.722 -24.556 1.00 47.31 210 PRO A CA 1
ATOM 1676 C C . PRO A 1 210 ? -0.526 1.885 -23.101 1.00 47.31 210 PRO A C 1
ATOM 1678 O O . PRO A 1 210 ? -1.040 1.202 -22.217 1.00 47.31 210 PRO A O 1
ATOM 1681 N N . LEU A 1 211 ? 0.455 2.757 -22.850 1.00 46.09 211 LEU A N 1
ATOM 1682 C CA . LEU A 1 211 ? 0.760 3.168 -21.479 1.00 46.09 211 LEU A CA 1
ATOM 1683 C C . LEU A 1 211 ? -0.561 3.591 -20.828 1.00 46.09 211 LEU A C 1
ATOM 1685 O O . LEU A 1 211 ? -1.358 4.237 -21.519 1.00 46.09 211 LEU A O 1
ATOM 1689 N N . PRO A 1 212 ? -0.816 3.242 -19.558 1.00 41.84 212 PRO A N 1
ATOM 1690 C CA . PRO A 1 212 ? -2.016 3.687 -18.889 1.00 41.84 212 PRO A CA 1
ATOM 1691 C C . PRO A 1 212 ? -1.893 5.204 -18.762 1.00 41.84 212 PRO A C 1
ATOM 1693 O O . PRO A 1 212 ? -1.273 5.733 -17.845 1.00 41.84 212 PRO A O 1
ATOM 1696 N N . LEU A 1 213 ? -2.453 5.920 -19.733 1.00 38.66 213 LEU A N 1
ATOM 1697 C CA . LEU A 1 213 ? -2.922 7.268 -19.523 1.00 38.66 213 LEU A CA 1
ATOM 1698 C C . LEU A 1 213 ? -4.115 7.075 -18.602 1.00 38.66 213 LEU A C 1
ATOM 1700 O O . LEU A 1 213 ? -5.228 6.846 -19.063 1.00 38.66 213 LEU A O 1
ATOM 1704 N N . MET A 1 214 ? -3.849 7.075 -17.296 1.00 41.31 214 MET A N 1
ATOM 1705 C CA . MET A 1 214 ? -4.883 7.297 -16.300 1.00 41.31 214 MET A CA 1
ATOM 1706 C C . MET A 1 214 ? -5.416 8.703 -16.553 1.00 41.31 214 MET A C 1
ATOM 1708 O O . MET A 1 214 ? -4.924 9.685 -16.012 1.00 41.31 214 MET A O 1
ATOM 1712 N N . THR A 1 215 ? -6.353 8.822 -17.486 1.00 40.97 215 THR A N 1
ATOM 1713 C CA . THR A 1 215 ? -7.192 10.005 -17.577 1.00 40.97 215 THR A CA 1
ATOM 1714 C C . THR A 1 215 ? -8.099 9.983 -16.357 1.00 40.97 215 THR A C 1
ATOM 1716 O O . THR A 1 215 ? -8.655 8.928 -16.054 1.00 40.97 215 THR A O 1
ATOM 1719 N N . ASP A 1 216 ? -8.246 11.126 -15.684 1.00 41.94 216 ASP A N 1
ATOM 1720 C CA . ASP A 1 216 ? -8.920 11.341 -14.386 1.00 41.94 216 ASP A CA 1
ATOM 1721 C C . ASP A 1 216 ? -10.316 10.687 -14.195 1.00 41.94 216 ASP A C 1
ATOM 1723 O O . ASP A 1 216 ? -10.872 10.737 -13.101 1.00 41.94 216 ASP A O 1
ATOM 1727 N N . GLY A 1 217 ? -10.920 10.089 -15.227 1.00 38.78 217 GLY A N 1
ATOM 1728 C CA . GLY A 1 217 ? -12.297 9.592 -15.225 1.00 38.78 217 GLY A CA 1
ATOM 1729 C C . GLY A 1 217 ? -12.513 8.103 -14.926 1.00 38.78 217 GLY A C 1
ATOM 1730 O O . GLY A 1 217 ? -13.574 7.763 -14.413 1.00 38.78 217 GLY A O 1
ATOM 1731 N N . ASP A 1 218 ? -11.562 7.203 -15.202 1.00 38.91 218 ASP A N 1
ATOM 1732 C CA . ASP A 1 218 ? -11.891 5.760 -15.300 1.00 38.91 218 ASP A CA 1
ATOM 1733 C C . ASP A 1 218 ? -11.886 4.997 -13.960 1.00 38.91 218 ASP A C 1
ATOM 1735 O O . ASP A 1 218 ? -12.356 3.862 -13.885 1.00 38.91 218 ASP A O 1
ATOM 1739 N N . LEU A 1 219 ? -11.406 5.622 -12.880 1.00 42.31 219 LEU A N 1
ATOM 1740 C CA . LEU A 1 219 ? -11.468 5.079 -11.512 1.00 42.31 219 LEU A CA 1
ATOM 1741 C C . LEU A 1 219 ? -12.660 5.605 -10.702 1.00 42.31 219 LEU A C 1
ATOM 1743 O O . LEU A 1 219 ? -12.900 5.146 -9.583 1.00 42.31 219 LEU A O 1
ATOM 1747 N N . LEU A 1 220 ? -13.431 6.544 -11.255 1.00 35.69 220 LEU A N 1
ATOM 1748 C CA . LEU A 1 220 ? -14.613 7.085 -10.603 1.00 35.69 220 LEU A CA 1
ATOM 1749 C C . LEU A 1 220 ? -15.797 6.129 -10.788 1.00 35.69 220 LEU A C 1
ATOM 1751 O O . LEU A 1 220 ? -16.716 6.383 -11.563 1.00 35.69 220 LEU A O 1
ATOM 1755 N N . VAL A 1 221 ? -15.838 5.059 -9.990 1.00 37.41 221 VAL A N 1
ATOM 1756 C CA . VAL A 1 221 ? -17.143 4.606 -9.497 1.00 37.41 221 VAL A CA 1
ATOM 1757 C C . VAL A 1 221 ? -17.590 5.679 -8.511 1.00 37.41 221 VAL A C 1
ATOM 1759 O O . VAL A 1 221 ? -17.311 5.606 -7.315 1.00 37.41 221 VAL A O 1
ATOM 1762 N N . LEU A 1 222 ? -18.223 6.730 -9.037 1.00 33.22 222 LEU A N 1
ATOM 1763 C CA . LEU A 1 222 ? -19.058 7.602 -8.229 1.00 33.22 222 LEU A CA 1
ATOM 1764 C C . LEU A 1 222 ? -20.149 6.704 -7.652 1.00 33.22 222 LEU A C 1
ATOM 1766 O O . LEU A 1 222 ? -21.097 6.324 -8.336 1.00 33.22 222 LEU A O 1
ATOM 1770 N N . VAL A 1 223 ? -19.984 6.326 -6.389 1.00 36.00 223 VAL A N 1
ATOM 1771 C CA . VAL A 1 223 ? -21.148 6.120 -5.541 1.00 36.00 223 VAL A CA 1
ATOM 1772 C C . VAL A 1 223 ? -21.756 7.514 -5.434 1.00 36.00 223 VAL A C 1
ATOM 1774 O O . VAL A 1 223 ? -21.246 8.361 -4.707 1.00 36.00 223 VAL A O 1
ATOM 1777 N N . GLU A 1 224 ? -22.734 7.803 -6.290 1.00 32.94 224 GLU A N 1
ATOM 1778 C CA . GLU A 1 224 ? -23.605 8.954 -6.090 1.00 32.94 224 GLU A CA 1
ATOM 1779 C C . GLU A 1 224 ? -24.322 8.718 -4.756 1.00 32.94 224 GLU A C 1
ATOM 1781 O O . GLU A 1 224 ? -25.014 7.712 -4.586 1.00 32.94 224 GLU A O 1
ATOM 1786 N N . ASP A 1 225 ? -24.055 9.589 -3.784 1.00 38.84 225 ASP A N 1
ATOM 1787 C CA . ASP A 1 225 ? -24.734 9.600 -2.493 1.00 38.84 225 ASP A CA 1
ATOM 1788 C C . ASP A 1 225 ? -26.206 10.009 -2.704 1.00 38.84 225 ASP A C 1
ATOM 1790 O O . ASP A 1 225 ? -26.480 11.150 -3.088 1.00 38.84 225 ASP A O 1
ATOM 1794 N N . ASP A 1 226 ? -27.130 9.080 -2.436 1.00 38.81 226 ASP A N 1
ATOM 1795 C CA . ASP A 1 226 ? -28.536 9.352 -2.083 1.00 38.81 226 ASP A CA 1
ATOM 1796 C C . ASP A 1 226 ? -28.688 9.473 -0.553 1.00 38.81 226 ASP A C 1
ATOM 1798 O O . ASP A 1 226 ? -28.131 8.614 0.178 1.00 38.81 226 ASP A O 1
#

Radius of gyration: 26.77 Å; Cα contacts (8 Å, |Δi|>4): 141; chains: 1; bounding box: 68×40×106 Å

Secondary structure (DSSP, 8-state):
-------------PPP----------S-SSTTHHHHHHHTSSSHHHHHT----TTS-HHHHHHHHHHHHHSS-GGGGTS--PPPHHHHHHHHHHHHHTT-HHHHHHHHHHHHH---GGGSSS-HHHHHHHHHHHHHHHHHHHHHHS-TT-HHHHHHHHHHHHHHHHHTTS-HHHHHHHHHHHHHT---HHHHHHHHHHHHHHT--GGG-------TTTT-------

Mean predicted aligned error: 12.87 Å